Protein AF-A0A9W9NAR0-F1 (afdb_monomer_lite)

InterPro domains:
  IPR010699 Protein of unknown function DUF1275 [PF06912] (35-185)

pLDDT: mean 75.2, std 18.38, range [30.28, 96.56]

Radius of gyration: 21.38 Å; chains: 1; bounding box: 76×40×53 Å

Sequence (227 aa):
MLTRGGFLNSTTVKRILVRLNCEVADDLVLELELMGLAVATGIMDATTFPDYHVFVSNQTGNTALLAVGALHIDGSIVKLQNVCISLGLFIAGGLILGQLGNAFGPRRRLWLLVTNMLQTTLVVVATSLRWKYTTGEGTSGSFAVLALLAFASGGQIAVARTINVPEITTGMVTSAYIDLIVDPQVRKINAKYYPVRHQMIPSDRLLPGTLLVRFDLRDGKNVRGTV

Organism: NCBI:txid70096

Foldseek 3Di:
DDDPPDDDDPVNVVVVVVLQQDFDDPDPVVVVVLVVVLVVLVVQQVVCCVQAVDRLQQLVVLVVLCVCCVVVVDVPNRPNVLSCLSVVLLLVLLLVLLLVCVVSPLRRNNSVVVLVVQLVVLQVVLVVLVVVDVDHYPDPSSSSSSNSSSSSNSNVVSSVVSSVDPDPDPRPPNSVVSCCSSPPCVVPPPPDDDDDDDDDDDPPPDDPPKDWDWDQDPVRDIDIDID

Secondary structure (DSSP, 8-state):
------PPPHHHHHHHHHHHHSBPP--HHHHHHHHHHHHHHHHHHHHHHHHHSS-SS-HHHHHHHHHHHHTTS-TTT--HHHHHHHHHHHHHHHHHHHHHHHHH-TTBHHHHHHHHHHHHHHHHHHHHHHHHS---TTSHHHHHHHHHHHHHHHHHHHHHHHH--------HHHHHHHHHHH-TTTT-TT---------PPPGGGS-TT--EEEEE-TTS-EEEEE-

Structure (mmCIF, N/CA/C/O backbone):
data_AF-A0A9W9NAR0-F1
#
_entry.id   AF-A0A9W9NAR0-F1
#
loop_
_atom_site.group_PDB
_atom_site.id
_atom_site.type_symbol
_atom_site.label_atom_id
_atom_site.label_alt_id
_atom_site.label_comp_id
_atom_site.label_asym_id
_atom_site.label_entity_id
_atom_site.label_seq_id
_atom_site.pdbx_PDB_ins_code
_atom_site.Cartn_x
_atom_site.Cartn_y
_atom_site.Cartn_z
_atom_site.occupancy
_atom_site.B_iso_or_equiv
_atom_site.auth_seq_id
_atom_site.auth_comp_id
_atom_site.auth_asym_id
_atom_site.auth_atom_id
_atom_site.pdbx_PDB_model_num
ATOM 1 N N . MET A 1 1 ? -51.907 -0.351 -1.641 1.00 40.41 1 MET A N 1
ATOM 2 C CA . MET A 1 1 ? -50.722 -1.221 -1.478 1.00 40.41 1 MET A CA 1
ATOM 3 C C . MET A 1 1 ? -49.529 -0.298 -1.229 1.00 40.41 1 MET A C 1
ATOM 5 O O . MET A 1 1 ? -49.002 0.268 -2.171 1.00 40.41 1 MET A O 1
ATOM 9 N N . LEU A 1 2 ? -49.249 0.027 0.041 1.00 42.47 2 LEU A N 1
ATOM 10 C CA . LEU A 1 2 ? -48.327 1.105 0.436 1.00 42.47 2 LEU A CA 1
ATOM 11 C C . LEU A 1 2 ? -46.893 0.578 0.587 1.00 42.47 2 LEU A C 1
ATOM 13 O O . LEU A 1 2 ? -46.618 -0.275 1.428 1.00 42.47 2 LEU A O 1
ATOM 17 N N . THR A 1 3 ? -45.983 1.130 -0.209 1.00 48.94 3 THR A N 1
ATOM 18 C CA . THR A 1 3 ? -44.527 0.989 -0.116 1.00 48.94 3 THR A CA 1
ATOM 19 C C . THR A 1 3 ? -44.008 1.624 1.177 1.00 48.94 3 THR A C 1
ATOM 21 O O . THR A 1 3 ? -43.885 2.845 1.279 1.00 48.94 3 THR A O 1
ATOM 24 N N . ARG A 1 4 ? -43.682 0.805 2.185 1.00 47.88 4 ARG A N 1
ATOM 25 C CA . ARG A 1 4 ? -42.911 1.241 3.359 1.00 47.88 4 ARG A CA 1
ATOM 26 C C . ARG A 1 4 ? -41.441 1.408 2.965 1.00 47.88 4 ARG A C 1
ATOM 28 O O . ARG A 1 4 ? -40.674 0.452 3.004 1.00 47.88 4 ARG A O 1
ATOM 35 N N . GLY A 1 5 ? -41.053 2.631 2.608 1.00 48.19 5 GLY A N 1
ATOM 36 C CA . GLY A 1 5 ? -39.653 3.051 2.602 1.00 48.19 5 GLY A CA 1
ATOM 37 C C . GLY A 1 5 ? -39.104 2.991 4.029 1.00 48.19 5 GLY A C 1
ATOM 38 O O . GLY A 1 5 ? -39.520 3.760 4.894 1.00 48.19 5 GLY A O 1
ATOM 39 N N . GLY A 1 6 ? -38.230 2.022 4.296 1.00 53.53 6 GLY A N 1
ATOM 40 C CA . GLY A 1 6 ? -37.631 1.794 5.608 1.00 53.53 6 GLY A CA 1
ATOM 41 C C . GLY A 1 6 ? -36.606 2.869 5.956 1.00 53.53 6 GLY A C 1
ATOM 42 O O . GLY A 1 6 ? -35.420 2.701 5.695 1.00 53.53 6 GLY A O 1
ATOM 43 N N . PHE A 1 7 ? -37.051 3.960 6.579 1.00 61.03 7 PHE A N 1
ATOM 44 C CA . PHE A 1 7 ? -36.156 4.859 7.305 1.00 61.03 7 PHE A CA 1
ATOM 45 C C . PHE A 1 7 ? -35.539 4.079 8.478 1.00 61.03 7 PHE A C 1
ATOM 47 O O . PHE A 1 7 ? -36.251 3.606 9.368 1.00 61.03 7 PHE A O 1
ATOM 54 N N . LEU A 1 8 ? -34.216 3.899 8.467 1.00 64.44 8 LEU A N 1
ATOM 55 C CA . LEU A 1 8 ? -33.471 3.262 9.555 1.00 64.44 8 LEU A CA 1
ATOM 56 C C . LEU A 1 8 ? -33.772 3.975 10.887 1.00 64.44 8 LEU A C 1
ATOM 58 O O . LEU A 1 8 ? -33.614 5.188 11.006 1.00 64.44 8 LEU A O 1
ATOM 62 N N . ASN A 1 9 ? -34.202 3.220 11.901 1.00 76.50 9 ASN A N 1
ATOM 63 C CA . ASN A 1 9 ? -34.522 3.753 13.227 1.00 76.50 9 ASN A CA 1
ATOM 64 C C . ASN A 1 9 ? -33.261 4.357 13.891 1.00 76.50 9 ASN A C 1
ATOM 66 O O . ASN A 1 9 ? -32.194 3.738 13.877 1.00 76.50 9 ASN A O 1
ATOM 70 N N . SER A 1 10 ? -33.377 5.542 14.507 1.00 76.44 10 SER A N 1
ATOM 71 C CA . SER A 1 10 ? -32.265 6.289 15.137 1.00 76.44 10 SER A CA 1
ATOM 72 C C . SER A 1 10 ? -31.486 5.460 16.172 1.00 76.44 10 SER A C 1
ATOM 74 O O . SER A 1 10 ? -30.267 5.578 16.306 1.00 76.44 10 SER A O 1
ATOM 76 N N . THR A 1 11 ? -32.165 4.541 16.862 1.00 80.06 11 THR A N 1
ATOM 77 C CA . THR A 1 11 ? -31.546 3.602 17.812 1.00 80.06 11 THR A CA 1
ATOM 78 C C . THR A 1 11 ? -30.655 2.559 17.133 1.00 80.06 11 THR A C 1
ATOM 80 O O . THR A 1 11 ? -29.579 2.251 17.648 1.00 80.06 11 THR A O 1
ATOM 83 N N . THR A 1 12 ? -31.049 2.048 15.963 1.00 82.62 12 THR A N 1
ATOM 84 C CA . THR A 1 12 ? -30.245 1.111 15.162 1.00 82.62 12 THR A CA 1
ATOM 85 C C . THR A 1 12 ? -28.995 1.796 14.620 1.00 82.62 12 THR A C 1
ATOM 87 O O . THR A 1 12 ? -27.899 1.251 14.746 1.00 82.62 12 THR A O 1
ATOM 90 N N . VAL A 1 13 ? -29.134 3.020 14.099 1.00 81.06 13 VAL A N 1
ATOM 91 C CA . VAL A 1 13 ? -28.002 3.816 13.594 1.00 81.06 13 VAL A CA 1
ATOM 92 C C . VAL A 1 13 ? -26.984 4.081 14.704 1.00 81.06 13 VAL A C 1
ATOM 94 O O . VAL A 1 13 ? -25.796 3.833 14.517 1.00 81.06 13 VAL A O 1
ATOM 97 N N . LYS A 1 14 ? -27.437 4.484 15.900 1.00 83.44 14 LYS A N 1
ATOM 98 C CA . LYS A 1 14 ? -26.548 4.682 17.057 1.00 83.44 14 LYS A CA 1
ATOM 99 C C . LYS A 1 14 ? -25.791 3.408 17.441 1.00 83.44 14 LYS A C 1
ATOM 101 O O . LYS A 1 14 ? -24.591 3.476 17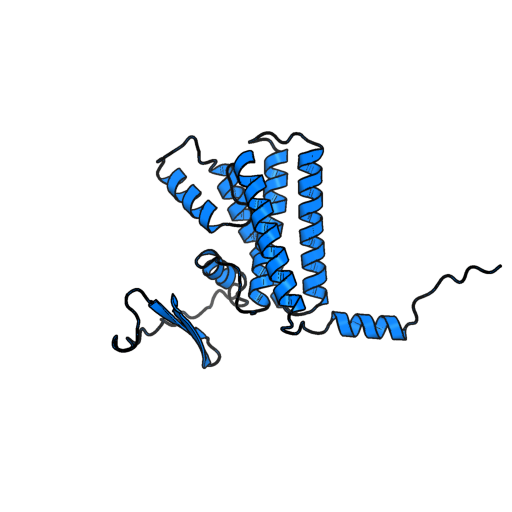.681 1.00 83.44 14 LYS A O 1
ATOM 106 N N . ARG A 1 15 ? -26.447 2.241 17.458 1.00 83.94 15 ARG A N 1
ATOM 107 C CA . ARG A 1 15 ? -25.773 0.960 17.755 1.00 83.94 15 ARG A CA 1
ATOM 108 C C . ARG A 1 15 ? -24.710 0.604 16.716 1.00 83.94 15 ARG A C 1
ATOM 110 O O . ARG A 1 15 ? -23.654 0.103 17.089 1.00 83.94 15 ARG A O 1
ATOM 117 N N . ILE A 1 16 ? -24.980 0.854 15.434 1.00 85.50 16 ILE A N 1
ATOM 118 C CA . ILE A 1 16 ? -24.017 0.611 14.351 1.00 85.50 16 ILE A CA 1
ATOM 119 C C . ILE A 1 16 ? -22.812 1.541 14.496 1.00 85.50 16 ILE A C 1
ATOM 121 O O . ILE A 1 16 ? -21.684 1.065 14.472 1.00 85.50 16 ILE A O 1
ATOM 125 N N . LEU A 1 17 ? -23.036 2.838 14.719 1.00 83.50 17 LEU A N 1
ATOM 126 C CA . LEU A 1 17 ? -21.953 3.810 14.903 1.00 83.50 17 LEU A CA 1
ATOM 127 C C . LEU A 1 17 ? -21.070 3.473 16.108 1.00 83.50 17 LEU A C 1
ATOM 129 O O . LEU A 1 17 ? -19.849 3.544 16.006 1.00 83.50 17 LEU A O 1
ATOM 133 N N . VAL A 1 18 ? -21.670 3.040 17.222 1.00 87.44 18 VAL A N 1
ATOM 134 C CA . VAL A 1 18 ? -20.915 2.569 18.393 1.00 87.44 18 VAL A CA 1
ATOM 135 C C . VAL A 1 18 ? -20.055 1.363 18.023 1.00 87.44 18 VAL A C 1
ATOM 137 O O . VAL A 1 18 ? -18.858 1.381 18.286 1.00 87.44 18 VAL A O 1
ATOM 140 N N . ARG A 1 19 ? -20.626 0.356 17.347 1.00 85.56 19 ARG A N 1
ATOM 141 C CA . ARG A 1 19 ? -19.873 -0.828 16.897 1.00 85.56 19 ARG A CA 1
ATOM 142 C C . ARG A 1 19 ? -18.741 -0.477 15.940 1.00 85.56 19 ARG A C 1
ATOM 144 O O . ARG A 1 19 ? -17.673 -1.053 16.062 1.00 85.56 19 ARG A O 1
ATOM 151 N N . LEU A 1 20 ? -18.952 0.448 15.008 1.00 86.31 20 LEU A N 1
ATOM 152 C CA . LEU A 1 20 ? -17.925 0.891 14.062 1.00 86.31 20 LEU A CA 1
ATOM 153 C C . LEU A 1 20 ? -16.786 1.650 14.756 1.00 86.31 20 LEU A C 1
ATOM 155 O O . LEU A 1 20 ? -15.649 1.600 14.298 1.00 86.31 20 LEU A O 1
ATOM 159 N N . ASN A 1 21 ? -17.066 2.329 15.866 1.00 88.62 21 ASN A N 1
ATOM 160 C CA . ASN A 1 21 ? -16.047 3.064 16.609 1.00 88.62 21 ASN A CA 1
ATOM 161 C C . ASN A 1 21 ? -15.275 2.195 17.621 1.00 88.62 21 ASN A C 1
ATOM 163 O O . ASN A 1 21 ? -14.267 2.647 18.161 1.00 88.62 21 ASN A O 1
ATOM 167 N N . CYS A 1 22 ? -15.726 0.965 17.883 1.00 87.12 22 CYS A N 1
ATOM 168 C CA . CYS A 1 22 ? -15.008 0.011 18.723 1.00 87.12 22 CYS A CA 1
ATOM 169 C C . CYS A 1 22 ? -13.733 -0.502 18.041 1.00 87.12 22 CYS A C 1
ATOM 171 O O . CYS A 1 22 ? -13.633 -0.552 16.811 1.00 87.12 22 CYS A O 1
ATOM 173 N N . GLU A 1 23 ? -12.777 -0.937 18.858 1.00 86.81 23 GLU A N 1
ATOM 174 C CA . GLU A 1 23 ? -11.587 -1.634 18.378 1.00 86.81 23 GLU A CA 1
ATOM 175 C C . GLU A 1 23 ? -11.928 -3.060 17.912 1.00 86.81 23 GLU A C 1
ATOM 177 O O . GLU A 1 23 ? -12.949 -3.653 18.297 1.00 86.81 23 GLU A O 1
ATOM 182 N N . VAL A 1 24 ? -11.115 -3.587 17.001 1.00 84.44 24 VAL A N 1
ATOM 183 C CA . VAL A 1 24 ? -11.205 -4.981 16.551 1.00 84.44 24 VAL A CA 1
ATOM 184 C C . VAL A 1 24 ? -10.587 -5.880 17.617 1.00 84.44 24 VAL A C 1
ATOM 186 O O . VAL A 1 24 ? -9.575 -5.521 18.215 1.00 84.44 24 VAL A O 1
ATOM 189 N N . ALA A 1 25 ? -11.229 -7.017 17.877 1.00 81.81 25 ALA A N 1
ATOM 190 C CA . ALA A 1 25 ? -10.679 -8.048 18.743 1.00 81.81 25 ALA A CA 1
ATOM 191 C C . ALA A 1 25 ? -9.794 -8.992 17.921 1.00 81.81 25 ALA A C 1
ATOM 193 O O . ALA A 1 25 ? -10.017 -9.171 16.722 1.00 81.81 25 ALA A O 1
ATOM 194 N N . ASP A 1 26 ? -8.806 -9.591 18.577 1.00 81.00 26 ASP A N 1
ATOM 195 C CA . ASP A 1 26 ? -7.929 -10.592 17.974 1.00 81.00 26 ASP A CA 1
ATOM 196 C C . ASP A 1 26 ? -8.688 -11.924 17.874 1.00 81.00 26 ASP A C 1
ATOM 198 O O . ASP A 1 26 ? -8.560 -12.806 18.720 1.00 81.00 26 ASP A O 1
ATOM 202 N N . ASP A 1 27 ? -9.554 -12.012 16.863 1.00 84.31 27 ASP A N 1
ATOM 203 C CA . ASP A 1 27 ? -10.416 -13.159 16.585 1.00 84.31 27 ASP A CA 1
ATOM 204 C C . ASP A 1 27 ? -9.946 -13.895 15.317 1.00 84.31 27 ASP A C 1
ATOM 206 O O . ASP A 1 27 ? -9.380 -13.292 14.405 1.00 84.31 27 ASP A O 1
ATOM 210 N N . LEU A 1 28 ? -10.305 -15.177 15.182 1.00 83.38 28 LEU A N 1
ATOM 211 C CA . LEU A 1 28 ? -10.017 -15.995 13.989 1.00 83.38 28 LEU A CA 1
ATOM 212 C C . LEU A 1 28 ? -10.445 -15.323 12.669 1.00 83.38 28 LEU A C 1
ATOM 214 O O . LEU A 1 28 ? -9.820 -15.515 11.634 1.00 83.38 28 LEU A O 1
ATOM 218 N N . VAL A 1 29 ? -11.516 -14.523 12.689 1.00 84.94 29 VAL A N 1
ATOM 219 C CA . VAL A 1 29 ? -11.998 -13.797 11.502 1.00 84.94 29 VAL A CA 1
ATOM 220 C C . VAL A 1 29 ? -10.962 -12.788 11.005 1.00 84.94 29 VAL A C 1
ATOM 222 O O . VAL A 1 29 ? -10.763 -12.677 9.799 1.00 84.94 29 VAL A O 1
ATOM 225 N N . LEU A 1 30 ? -10.293 -12.087 11.922 1.00 82.75 30 LEU A N 1
ATOM 226 C CA . LEU A 1 30 ? -9.244 -11.126 11.595 1.00 82.75 30 LEU A CA 1
ATOM 227 C C . LEU A 1 30 ? -8.006 -11.841 11.042 1.00 82.75 30 LEU A C 1
ATOM 229 O O . LEU A 1 30 ? -7.442 -11.403 10.045 1.00 82.75 30 LEU A O 1
ATOM 233 N N . GLU A 1 31 ? -7.616 -12.969 11.638 1.00 83.56 31 GLU A N 1
ATOM 234 C CA . GLU A 1 31 ? -6.511 -13.789 11.125 1.00 83.56 31 GLU A CA 1
ATOM 235 C C . GLU A 1 31 ? -6.796 -14.305 9.707 1.00 83.56 31 GLU A C 1
ATOM 237 O O . GLU A 1 31 ? -5.954 -14.173 8.819 1.00 83.56 31 GLU A O 1
ATOM 242 N N . LEU A 1 32 ? -8.002 -14.828 9.462 1.00 85.88 32 LEU A N 1
ATOM 243 C CA . LEU A 1 32 ? -8.425 -15.286 8.136 1.00 85.88 32 LEU A CA 1
ATOM 244 C C . LEU A 1 32 ? -8.480 -14.144 7.115 1.00 85.88 32 LEU A C 1
ATOM 246 O O . LEU A 1 32 ? -8.115 -14.343 5.956 1.00 85.88 32 LEU A O 1
ATOM 250 N N . GLU A 1 33 ? -8.910 -12.951 7.529 1.00 85.69 33 GLU A N 1
ATOM 251 C CA . GLU A 1 33 ? -8.881 -11.757 6.683 1.00 85.69 33 GLU A CA 1
ATOM 252 C C . GLU A 1 33 ? -7.442 -11.405 6.285 1.00 85.69 33 GLU A C 1
ATOM 254 O O . GLU A 1 33 ? -7.158 -11.236 5.099 1.00 85.69 33 GLU A O 1
ATOM 259 N N . LEU A 1 34 ? -6.515 -11.369 7.247 1.00 83.62 34 LEU A N 1
ATOM 260 C CA . LEU A 1 34 ? -5.100 -11.093 6.987 1.00 83.62 34 LEU A CA 1
ATOM 261 C C . LEU A 1 34 ? -4.461 -12.162 6.084 1.00 83.62 34 LEU A C 1
ATOM 263 O O . LEU A 1 34 ? -3.702 -11.814 5.178 1.00 83.62 34 LEU A O 1
ATOM 267 N N . MET A 1 35 ? -4.807 -13.443 6.259 1.00 84.81 35 MET A N 1
ATOM 268 C CA . MET A 1 35 ? -4.391 -14.515 5.342 1.00 84.81 35 MET A CA 1
ATOM 269 C C . MET A 1 35 ? -4.934 -14.300 3.928 1.00 84.81 35 MET A C 1
ATOM 271 O O . MET A 1 35 ? -4.193 -14.435 2.955 1.00 84.81 35 MET A O 1
ATOM 275 N N . GLY A 1 36 ? -6.215 -13.945 3.802 1.00 86.56 36 GLY A N 1
ATOM 276 C CA . GLY A 1 36 ? -6.836 -13.644 2.514 1.00 86.56 36 GLY A CA 1
ATOM 277 C C . GLY A 1 36 ? -6.154 -12.473 1.807 1.00 86.56 36 GLY A C 1
ATOM 278 O O . GLY A 1 36 ? -5.868 -12.555 0.612 1.00 86.56 36 GLY A O 1
ATOM 279 N N . LEU A 1 37 ? -5.819 -11.416 2.552 1.00 86.31 37 LEU A N 1
ATOM 280 C CA . LEU A 1 37 ? -5.070 -10.272 2.034 1.00 86.31 37 LEU A CA 1
ATOM 281 C C . LEU A 1 37 ? -3.657 -10.670 1.588 1.00 86.31 37 LEU A C 1
ATOM 283 O O . LEU A 1 37 ? -3.238 -10.250 0.515 1.00 86.31 37 LEU A O 1
ATOM 287 N N . ALA A 1 38 ? -2.955 -11.521 2.342 1.00 85.25 38 ALA A N 1
ATOM 288 C CA . ALA A 1 38 ? -1.628 -12.014 1.966 1.00 85.25 38 ALA A CA 1
ATOM 289 C C . ALA A 1 38 ? -1.647 -12.860 0.678 1.00 85.25 38 ALA A C 1
ATOM 291 O O . ALA A 1 38 ? -0.757 -12.752 -0.166 1.00 85.25 38 ALA A O 1
ATOM 292 N N . VAL A 1 39 ? -2.680 -13.684 0.484 1.00 87.56 39 VAL A N 1
ATOM 293 C CA . VAL A 1 39 ? -2.873 -14.415 -0.779 1.00 87.56 39 VAL A CA 1
ATOM 294 C C . VAL A 1 39 ? -3.159 -13.441 -1.924 1.00 87.56 39 VAL A C 1
ATOM 296 O O . VAL A 1 39 ? -2.582 -13.570 -3.004 1.00 87.56 39 VAL A O 1
ATOM 299 N N . ALA A 1 40 ? -4.015 -12.442 -1.696 1.00 88.62 40 ALA A N 1
ATOM 300 C CA . ALA A 1 40 ? -4.361 -11.447 -2.706 1.00 88.62 40 ALA A CA 1
ATOM 301 C C . ALA A 1 40 ? -3.151 -10.602 -3.143 1.00 88.62 40 ALA A C 1
ATOM 303 O O . ALA A 1 40 ? -2.988 -10.352 -4.338 1.00 88.62 40 ALA A O 1
ATOM 304 N N . THR A 1 41 ? -2.278 -10.198 -2.215 1.00 88.50 41 THR A N 1
ATOM 305 C CA . THR A 1 41 ? -1.036 -9.480 -2.544 1.00 88.50 41 THR A CA 1
ATOM 306 C C . THR A 1 41 ? -0.053 -10.367 -3.307 1.00 88.50 41 THR A C 1
ATOM 308 O O . THR A 1 41 ? 0.541 -9.908 -4.280 1.00 88.50 41 THR A O 1
ATOM 311 N N . GLY A 1 42 ? 0.042 -11.656 -2.965 1.00 88.69 42 GLY A N 1
ATOM 312 C CA . GLY A 1 42 ? 0.821 -12.629 -3.736 1.00 88.69 42 GLY A CA 1
ATOM 313 C C . GLY A 1 42 ? 0.333 -12.781 -5.183 1.00 88.69 42 GLY A C 1
ATOM 314 O O . GLY A 1 42 ? 1.139 -12.767 -6.112 1.00 88.69 42 GLY A O 1
ATOM 315 N N . ILE A 1 43 ? -0.986 -12.862 -5.396 1.00 90.00 43 ILE A N 1
ATOM 316 C CA . ILE A 1 43 ? -1.582 -12.887 -6.745 1.00 90.00 43 ILE A CA 1
ATOM 317 C C . ILE A 1 43 ? -1.285 -11.582 -7.487 1.00 90.00 43 ILE A C 1
ATOM 319 O O . ILE A 1 43 ? -0.913 -11.612 -8.659 1.00 90.00 43 ILE A O 1
ATOM 323 N N . MET A 1 44 ? -1.425 -10.441 -6.811 1.00 91.00 44 MET A N 1
ATOM 324 C CA . MET A 1 44 ? -1.127 -9.132 -7.387 1.00 91.00 44 MET A CA 1
ATOM 325 C C . MET A 1 44 ? 0.311 -9.090 -7.918 1.00 91.00 44 MET A C 1
ATOM 327 O O . MET A 1 44 ? 0.511 -8.807 -9.097 1.00 91.00 44 MET A O 1
ATOM 331 N N . ASP A 1 45 ? 1.287 -9.487 -7.105 1.00 91.88 45 ASP A N 1
ATOM 332 C CA . ASP A 1 45 ? 2.697 -9.533 -7.498 1.00 91.88 45 ASP A CA 1
ATOM 333 C C . ASP A 1 45 ? 2.983 -10.541 -8.622 1.00 91.88 45 ASP A C 1
ATOM 335 O O . ASP A 1 45 ? 3.769 -10.250 -9.527 1.00 91.88 45 ASP A O 1
ATOM 339 N N . ALA A 1 46 ? 2.303 -11.692 -8.625 1.00 89.88 46 ALA A N 1
ATOM 340 C CA . ALA A 1 46 ? 2.402 -12.672 -9.707 1.00 89.88 46 ALA A CA 1
ATOM 341 C C . ALA A 1 46 ? 1.889 -12.127 -11.051 1.00 89.88 46 ALA A C 1
ATOM 343 O O . ALA A 1 46 ? 2.343 -12.573 -12.103 1.00 89.88 46 ALA A O 1
ATOM 344 N N . THR A 1 47 ? 0.968 -11.158 -11.030 1.00 90.06 47 THR A N 1
ATOM 345 C CA . THR A 1 47 ? 0.482 -10.490 -12.248 1.00 90.06 47 THR A CA 1
ATOM 346 C C . THR A 1 47 ? 1.319 -9.280 -12.650 1.00 90.06 47 THR A C 1
ATOM 348 O O . THR A 1 47 ? 1.478 -9.031 -13.841 1.00 90.06 47 THR A O 1
ATOM 351 N N . THR A 1 48 ? 1.879 -8.525 -11.699 1.00 90.31 48 THR A N 1
ATOM 352 C CA . THR A 1 48 ? 2.642 -7.310 -12.024 1.00 90.31 48 THR A CA 1
ATOM 353 C C . THR A 1 48 ? 4.074 -7.600 -12.441 1.00 90.31 48 THR A C 1
ATOM 355 O O . THR A 1 48 ? 4.626 -6.848 -13.242 1.00 90.31 48 THR A O 1
ATOM 358 N N . PHE A 1 49 ? 4.689 -8.670 -11.933 1.00 89.94 49 PHE A N 1
ATOM 359 C CA . PHE A 1 49 ? 6.082 -8.970 -12.255 1.00 89.94 49 PHE A CA 1
ATOM 360 C C . PHE A 1 49 ? 6.299 -9.337 -13.736 1.00 89.94 49 PHE A C 1
ATOM 362 O O . PHE A 1 49 ? 7.207 -8.764 -14.333 1.00 89.94 49 PHE A O 1
ATOM 369 N N . PRO A 1 50 ? 5.482 -10.197 -14.379 1.00 88.31 50 PRO A N 1
ATOM 370 C CA . PRO A 1 50 ? 5.649 -10.501 -15.803 1.00 88.31 50 PRO A CA 1
ATOM 371 C C . PRO A 1 50 ? 5.389 -9.302 -16.723 1.00 88.31 50 PRO A C 1
ATOM 373 O O . PRO A 1 50 ? 6.043 -9.173 -17.750 1.00 88.31 50 PRO A O 1
ATOM 376 N N . ASP A 1 51 ? 4.445 -8.431 -16.355 1.00 86.88 51 ASP A N 1
ATOM 377 C CA . ASP A 1 51 ? 4.033 -7.297 -17.190 1.00 86.88 51 ASP A CA 1
ATOM 378 C C . ASP A 1 51 ? 4.948 -6.072 -17.036 1.00 86.88 51 ASP A C 1
ATOM 380 O O . ASP A 1 51 ? 5.127 -5.295 -17.974 1.00 86.88 51 ASP A O 1
ATOM 384 N N . TYR A 1 52 ? 5.473 -5.852 -15.827 1.00 87.94 52 TYR A N 1
ATOM 385 C CA . TYR A 1 52 ? 6.137 -4.601 -15.451 1.00 87.94 52 TYR A CA 1
ATOM 386 C C . TYR A 1 52 ? 7.519 -4.796 -14.816 1.00 87.94 52 TYR A C 1
ATOM 388 O O . TYR A 1 52 ? 8.145 -3.804 -14.428 1.00 87.94 52 TYR A O 1
ATOM 396 N N . HIS A 1 53 ? 7.986 -6.042 -14.676 1.00 88.62 53 HIS A N 1
ATOM 397 C CA . HIS A 1 53 ? 9.264 -6.409 -14.053 1.00 88.62 53 HIS A CA 1
ATOM 398 C C . HIS A 1 53 ? 9.453 -5.839 -12.638 1.00 88.62 53 HIS A C 1
ATOM 400 O O . HIS A 1 53 ? 10.564 -5.511 -12.218 1.00 88.62 53 HIS A O 1
ATOM 406 N N . VAL A 1 54 ? 8.353 -5.694 -11.893 1.00 90.81 54 VAL A N 1
ATOM 407 C CA . VAL A 1 54 ? 8.352 -5.116 -10.548 1.00 90.81 54 VAL A CA 1
ATOM 408 C C . VAL A 1 54 ? 7.293 -5.779 -9.671 1.00 90.81 54 VAL A C 1
ATOM 410 O O . VAL A 1 54 ? 6.214 -6.160 -10.133 1.00 90.81 54 VAL A O 1
ATOM 413 N N . PHE A 1 55 ? 7.598 -5.889 -8.384 1.00 91.19 55 PHE A N 1
ATOM 414 C CA . PHE A 1 55 ? 6.633 -6.274 -7.363 1.00 91.19 55 PHE A CA 1
ATOM 415 C C . PHE A 1 55 ? 5.924 -5.008 -6.870 1.00 91.19 55 PHE A C 1
ATOM 417 O O . PHE A 1 55 ? 6.557 -3.980 -6.655 1.00 91.19 55 PHE A O 1
ATOM 424 N N . VAL A 1 56 ? 4.611 -5.002 -6.710 1.00 91.19 56 VAL A N 1
ATOM 425 C CA . VAL A 1 56 ? 3.902 -3.841 -6.136 1.00 91.19 56 VAL A CA 1
ATOM 426 C C . VAL A 1 56 ? 3.753 -3.972 -4.624 1.00 91.19 56 VAL A C 1
ATOM 428 O O . VAL A 1 56 ? 3.697 -2.953 -3.934 1.00 91.19 56 VAL A O 1
ATOM 431 N N . SER A 1 57 ? 3.771 -5.204 -4.102 1.00 88.44 57 SER A N 1
ATOM 432 C CA . SER A 1 57 ? 3.662 -5.489 -2.669 1.00 88.44 57 SER A CA 1
ATOM 433 C C . SER A 1 57 ? 4.977 -5.931 -2.027 1.00 88.44 57 SER A C 1
ATOM 435 O O . SER A 1 57 ? 5.340 -5.442 -0.954 1.00 88.44 57 SER A O 1
ATOM 437 N N . ASN A 1 58 ? 5.751 -6.788 -2.696 1.00 88.50 58 ASN A N 1
ATOM 438 C CA . ASN A 1 58 ? 6.995 -7.328 -2.157 1.00 88.50 58 ASN A CA 1
ATOM 439 C C . ASN A 1 58 ? 8.189 -6.383 -2.377 1.00 88.50 58 ASN A C 1
ATOM 441 O O . ASN A 1 58 ? 9.029 -6.569 -3.264 1.00 88.50 58 ASN A O 1
ATOM 445 N N . GLN A 1 59 ? 8.295 -5.363 -1.526 1.00 87.50 59 GLN A N 1
ATOM 446 C CA . GLN A 1 59 ? 9.350 -4.352 -1.643 1.00 87.50 59 GLN A CA 1
ATOM 447 C C . GLN A 1 59 ? 10.766 -4.881 -1.358 1.00 87.50 59 GLN A C 1
ATOM 449 O O . GLN A 1 59 ? 11.742 -4.279 -1.810 1.00 87.50 59 GLN A O 1
ATOM 454 N N . THR A 1 60 ? 10.916 -6.023 -0.675 1.00 83.62 60 THR A N 1
ATOM 455 C CA . THR A 1 60 ? 12.223 -6.694 -0.547 1.00 83.62 60 THR A CA 1
ATOM 456 C C . THR A 1 60 ? 12.749 -7.130 -1.914 1.00 83.62 60 THR A C 1
ATOM 458 O O . THR A 1 60 ? 13.917 -6.885 -2.221 1.00 83.62 60 THR A O 1
ATOM 461 N N . GLY A 1 61 ? 11.880 -7.680 -2.769 1.00 83.88 61 GLY A N 1
ATOM 462 C CA . GLY A 1 61 ? 12.216 -8.005 -4.156 1.00 83.88 61 GLY A CA 1
ATOM 463 C C . GLY A 1 61 ? 12.642 -6.767 -4.947 1.00 83.88 61 GLY A C 1
ATOM 464 O O . GLY A 1 61 ? 13.695 -6.768 -5.578 1.00 83.88 61 GLY A O 1
ATOM 465 N N . ASN A 1 62 ? 11.897 -5.665 -4.834 1.00 89.06 62 ASN A N 1
ATOM 466 C CA . ASN A 1 62 ? 12.243 -4.408 -5.510 1.00 89.06 62 ASN A CA 1
ATOM 467 C C . ASN A 1 62 ? 13.560 -3.798 -5.039 1.00 89.06 62 ASN A C 1
ATOM 469 O O . ASN A 1 62 ? 14.283 -3.218 -5.841 1.00 89.06 62 ASN A O 1
ATOM 473 N N . THR A 1 63 ? 13.889 -3.934 -3.756 1.00 86.00 63 THR A N 1
ATOM 474 C CA . THR A 1 63 ? 15.159 -3.443 -3.206 1.00 86.00 63 THR A CA 1
ATOM 475 C C . THR A 1 63 ? 16.333 -4.249 -3.765 1.00 86.00 63 THR A C 1
ATOM 477 O O . THR A 1 63 ? 17.357 -3.674 -4.130 1.00 86.00 63 THR A O 1
ATOM 480 N N . ALA A 1 64 ? 16.169 -5.569 -3.912 1.00 86.50 64 ALA A N 1
ATOM 481 C CA . ALA A 1 64 ? 17.149 -6.415 -4.589 1.00 86.50 64 ALA A CA 1
ATOM 482 C C . ALA A 1 64 ? 17.294 -6.034 -6.075 1.00 86.50 64 ALA A C 1
ATOM 484 O O . ALA A 1 64 ? 18.415 -5.870 -6.552 1.00 86.50 64 ALA A O 1
ATOM 485 N N . LEU A 1 65 ? 16.181 -5.804 -6.785 1.00 86.88 65 LEU A N 1
ATOM 486 C CA . LEU A 1 65 ? 16.200 -5.323 -8.174 1.00 86.88 65 LEU A CA 1
ATOM 487 C C . LEU A 1 65 ? 16.899 -3.962 -8.295 1.00 86.88 65 LEU A C 1
ATOM 489 O O . LEU A 1 65 ? 17.709 -3.771 -9.197 1.00 86.88 65 LEU A O 1
ATOM 493 N N . LEU A 1 66 ? 16.649 -3.036 -7.364 1.00 86.88 66 LEU A N 1
ATOM 494 C CA . LEU A 1 66 ? 17.316 -1.734 -7.308 1.00 86.88 66 LEU A CA 1
ATOM 495 C C . LEU A 1 66 ? 18.837 -1.893 -7.161 1.00 86.88 66 LEU A C 1
ATOM 497 O O . LEU A 1 66 ? 19.588 -1.223 -7.866 1.00 86.88 66 LEU A O 1
ATOM 501 N N . ALA A 1 67 ? 19.294 -2.794 -6.287 1.00 85.88 67 ALA A N 1
ATOM 502 C CA . ALA A 1 67 ? 20.716 -3.067 -6.082 1.00 85.88 67 ALA A CA 1
ATOM 503 C C . ALA A 1 67 ? 21.375 -3.693 -7.324 1.00 85.88 67 ALA A C 1
ATOM 505 O O . ALA A 1 67 ? 22.440 -3.243 -7.745 1.00 85.88 67 ALA A O 1
ATOM 506 N N . VAL A 1 68 ? 20.723 -4.679 -7.950 1.00 85.19 68 VAL A N 1
ATOM 507 C CA . VAL A 1 68 ? 21.188 -5.300 -9.205 1.00 85.19 68 VAL A CA 1
ATOM 508 C C . VAL A 1 68 ? 21.280 -4.262 -10.328 1.00 85.19 68 VAL A C 1
ATOM 510 O O . VAL A 1 68 ? 22.284 -4.217 -11.042 1.00 85.19 68 VAL A O 1
ATOM 513 N N . GLY A 1 69 ? 20.272 -3.392 -10.447 1.00 83.75 69 GLY A N 1
ATOM 514 C CA . GLY A 1 69 ? 20.254 -2.297 -11.416 1.00 83.75 69 GLY A CA 1
ATOM 515 C C . GLY A 1 69 ? 21.346 -1.256 -11.161 1.00 83.75 69 GLY A C 1
ATOM 516 O O . GLY A 1 69 ? 22.025 -0.844 -12.097 1.00 83.75 69 GLY A O 1
ATOM 517 N N . ALA A 1 70 ? 21.576 -0.875 -9.902 1.00 84.19 70 ALA A N 1
ATOM 518 C CA . ALA A 1 70 ? 22.623 0.077 -9.524 1.00 84.19 70 ALA A CA 1
ATOM 519 C C . ALA A 1 70 ? 24.039 -0.458 -9.801 1.00 84.19 70 ALA A C 1
ATOM 521 O O . ALA A 1 70 ? 24.927 0.297 -10.199 1.00 84.19 70 ALA A O 1
ATOM 522 N N . LEU A 1 71 ? 24.245 -1.767 -9.633 1.00 86.00 71 LEU A N 1
ATOM 523 C CA . LEU A 1 71 ? 25.506 -2.443 -9.941 1.00 86.00 71 LEU A CA 1
ATOM 524 C C . LEU A 1 71 ? 25.667 -2.779 -11.433 1.00 86.00 71 LEU A C 1
ATOM 526 O O . LEU A 1 71 ? 26.704 -3.313 -11.815 1.00 86.00 71 LEU A O 1
ATOM 530 N N . HIS A 1 72 ? 24.675 -2.458 -12.274 1.00 77.94 72 HIS A N 1
ATOM 531 C CA . HIS A 1 72 ? 24.664 -2.740 -13.715 1.00 77.94 72 HIS A CA 1
ATOM 532 C C . HIS A 1 72 ? 24.907 -4.223 -14.054 1.00 77.94 72 HIS A C 1
ATOM 534 O O . HIS A 1 72 ? 25.393 -4.540 -15.137 1.00 77.94 72 HIS A O 1
ATOM 540 N N . ILE A 1 73 ? 24.565 -5.133 -13.131 1.00 75.62 73 ILE A N 1
ATOM 541 C CA . ILE A 1 73 ? 24.821 -6.575 -13.274 1.00 75.62 73 ILE A CA 1
ATOM 542 C C . ILE A 1 73 ? 23.943 -7.168 -14.381 1.00 75.62 73 ILE A C 1
ATOM 544 O O . ILE A 1 73 ? 24.380 -8.082 -15.073 1.00 75.62 73 ILE A O 1
ATOM 548 N N . ASP A 1 74 ? 22.735 -6.626 -14.579 1.00 67.19 74 ASP A N 1
ATOM 549 C CA . ASP A 1 74 ? 21.850 -7.055 -15.661 1.00 67.19 74 ASP A CA 1
ATOM 550 C C . ASP A 1 74 ? 20.860 -5.948 -16.079 1.00 67.19 74 ASP A C 1
ATOM 552 O O . ASP A 1 74 ? 19.755 -5.807 -15.547 1.00 67.19 74 ASP A O 1
ATOM 556 N N . GLY A 1 75 ? 21.278 -5.098 -17.025 1.00 60.00 75 GLY A N 1
ATOM 557 C CA . GLY A 1 75 ? 20.518 -3.909 -17.443 1.00 60.00 75 GLY A CA 1
ATOM 558 C C . GLY A 1 75 ? 19.242 -4.198 -18.246 1.00 60.00 75 GLY A C 1
ATOM 559 O O . GLY A 1 75 ? 18.432 -3.295 -18.449 1.00 60.00 75 GLY A O 1
ATOM 560 N N . SER A 1 76 ? 19.050 -5.438 -18.710 1.00 63.66 76 SER A N 1
ATOM 561 C CA . SER A 1 76 ? 17.896 -5.820 -19.536 1.00 63.66 76 SER A CA 1
ATOM 562 C C . SER A 1 76 ? 16.664 -6.211 -18.708 1.00 63.66 76 SER A C 1
ATOM 564 O O . SER A 1 76 ? 15.538 -5.920 -19.114 1.00 63.66 76 SER A O 1
ATOM 566 N N . ILE A 1 77 ? 16.886 -6.806 -17.529 1.00 66.50 77 ILE A N 1
ATOM 567 C CA . ILE A 1 77 ? 15.845 -7.376 -16.660 1.00 66.50 77 ILE A CA 1
ATOM 568 C C . ILE A 1 77 ? 15.289 -6.324 -15.691 1.00 66.50 77 ILE A C 1
ATOM 570 O O . ILE A 1 77 ? 14.116 -6.364 -15.321 1.00 66.50 77 ILE A O 1
ATOM 574 N N . VAL A 1 78 ? 16.115 -5.357 -15.275 1.00 76.50 78 VAL A N 1
ATOM 575 C CA . VAL A 1 78 ? 15.738 -4.379 -14.247 1.00 76.50 78 VAL A CA 1
ATOM 576 C C . VAL A 1 78 ? 15.210 -3.090 -14.871 1.00 76.50 78 VAL A C 1
ATOM 578 O O . VAL A 1 78 ? 15.961 -2.260 -15.385 1.00 76.50 78 VAL A O 1
ATOM 581 N N . LYS A 1 79 ? 13.904 -2.850 -14.730 1.00 84.50 79 LYS A N 1
ATOM 582 C CA . LYS A 1 79 ? 13.295 -1.549 -15.038 1.00 84.50 79 LYS A CA 1
ATOM 583 C C . LYS A 1 79 ? 13.383 -0.616 -13.835 1.00 84.50 79 LYS A C 1
ATOM 585 O O . LYS A 1 79 ? 12.441 -0.487 -13.056 1.00 84.50 79 LYS A O 1
ATOM 590 N N . LEU A 1 80 ? 14.517 0.074 -13.707 1.00 85.88 80 LEU A N 1
ATOM 591 C CA . LEU A 1 80 ? 14.808 0.942 -12.558 1.00 85.88 80 LEU A CA 1
ATOM 592 C C . LEU A 1 80 ? 13.716 2.000 -12.310 1.00 85.88 80 LEU A C 1
ATOM 594 O O . LEU A 1 80 ? 13.372 2.281 -11.167 1.00 85.88 80 LEU A O 1
ATOM 598 N N . GLN A 1 81 ? 13.122 2.545 -13.375 1.00 89.12 81 GLN A N 1
ATOM 599 C CA . GLN A 1 81 ? 12.023 3.510 -13.272 1.00 89.12 81 GLN A CA 1
ATOM 600 C C . GLN A 1 81 ? 10.787 2.914 -12.580 1.00 89.12 81 GLN A C 1
ATOM 602 O O . GLN A 1 81 ? 10.260 3.521 -11.649 1.00 89.12 81 GLN A O 1
ATOM 607 N N . ASN A 1 82 ? 10.361 1.711 -12.978 1.00 90.56 82 ASN A N 1
ATOM 608 C CA . ASN A 1 82 ? 9.205 1.024 -12.390 1.00 90.56 82 ASN A CA 1
ATOM 609 C C . ASN A 1 82 ? 9.461 0.683 -10.920 1.00 90.56 82 ASN A C 1
ATOM 611 O O . ASN A 1 82 ? 8.584 0.878 -10.079 1.00 90.56 82 ASN A O 1
ATOM 615 N N . VAL A 1 83 ? 10.680 0.229 -10.610 1.00 91.00 83 VAL A N 1
ATOM 616 C CA . VAL A 1 83 ? 11.134 -0.069 -9.245 1.00 91.00 83 VAL A CA 1
ATOM 617 C C . VAL A 1 83 ? 11.053 1.176 -8.362 1.00 91.00 83 VAL A C 1
ATOM 619 O O . VAL A 1 83 ? 10.466 1.117 -7.284 1.00 91.00 83 VAL A O 1
ATOM 622 N N . CYS A 1 84 ? 11.567 2.317 -8.826 1.00 90.62 84 CYS A N 1
ATOM 623 C CA . CYS A 1 84 ? 11.510 3.574 -8.078 1.00 90.62 84 CYS A CA 1
ATOM 624 C C . CYS A 1 84 ? 10.074 4.070 -7.862 1.00 90.62 84 CYS A C 1
ATOM 626 O O . CYS A 1 84 ? 9.754 4.539 -6.771 1.00 90.62 84 CYS A O 1
ATOM 628 N N . ILE A 1 85 ? 9.203 3.959 -8.874 1.00 92.25 85 ILE A N 1
ATOM 629 C CA . ILE A 1 85 ? 7.785 4.339 -8.758 1.00 92.25 85 ILE A CA 1
ATOM 630 C C . ILE A 1 85 ? 7.075 3.446 -7.737 1.00 92.25 85 ILE A C 1
ATOM 632 O O . ILE A 1 85 ? 6.398 3.963 -6.848 1.00 92.25 85 ILE A O 1
ATOM 636 N N . SER A 1 86 ? 7.255 2.125 -7.843 1.00 92.62 86 SER A N 1
ATOM 637 C CA . SER A 1 86 ? 6.664 1.159 -6.913 1.00 92.62 86 SER A CA 1
ATOM 638 C C . SER A 1 86 ? 7.127 1.435 -5.485 1.00 92.62 86 SER A C 1
ATOM 640 O O . SER A 1 86 ? 6.302 1.660 -4.602 1.00 92.62 86 SER A O 1
ATOM 642 N N . LEU A 1 87 ? 8.441 1.533 -5.267 1.00 91.38 87 LEU A N 1
ATOM 643 C CA . LEU A 1 87 ? 9.010 1.784 -3.948 1.00 91.38 87 LEU A CA 1
ATOM 644 C C . LEU A 1 87 ? 8.523 3.122 -3.375 1.00 91.38 87 LEU A C 1
ATOM 646 O O . LEU A 1 87 ? 8.026 3.173 -2.254 1.00 91.38 87 LEU A O 1
ATOM 650 N N . GLY A 1 88 ? 8.603 4.201 -4.156 1.00 93.44 88 GLY A N 1
ATOM 651 C CA . GLY A 1 88 ? 8.212 5.538 -3.719 1.00 93.44 88 GLY A CA 1
ATOM 652 C C . GLY A 1 88 ? 6.735 5.646 -3.341 1.00 93.44 88 GLY A C 1
ATOM 653 O O . GLY A 1 88 ? 6.408 6.232 -2.307 1.00 93.44 88 GLY A O 1
ATOM 654 N N . LEU A 1 89 ? 5.828 5.065 -4.132 1.00 95.38 89 LEU A N 1
ATOM 655 C CA . LEU A 1 89 ? 4.399 5.134 -3.818 1.00 95.38 89 LEU A CA 1
ATOM 656 C C . LEU A 1 89 ? 3.957 4.137 -2.760 1.00 95.38 89 LEU A C 1
ATOM 658 O O . LEU A 1 89 ? 3.045 4.451 -1.999 1.00 95.38 89 LEU A O 1
ATOM 662 N N . PHE A 1 90 ? 4.629 2.997 -2.642 1.00 93.38 90 PHE A N 1
ATOM 663 C CA . PHE A 1 90 ? 4.445 2.101 -1.510 1.00 93.38 90 PHE A CA 1
ATOM 664 C C . PHE A 1 90 ? 4.805 2.793 -0.193 1.00 93.38 90 PHE A C 1
ATOM 666 O O . PHE A 1 90 ? 4.011 2.805 0.748 1.00 93.38 90 PHE A O 1
ATOM 673 N N . ILE A 1 91 ? 5.967 3.453 -0.156 1.00 91.81 91 ILE A N 1
ATOM 674 C CA . I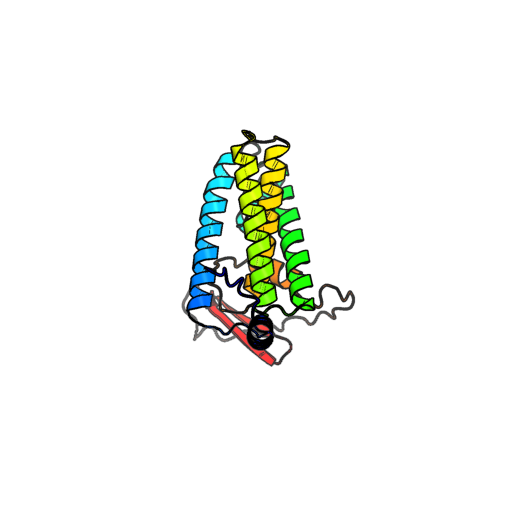LE A 1 91 ? 6.406 4.289 0.966 1.00 91.81 91 ILE A CA 1
ATOM 675 C C . ILE A 1 91 ? 5.356 5.358 1.278 1.00 91.81 91 ILE A C 1
ATOM 677 O O . ILE A 1 91 ? 4.936 5.502 2.426 1.00 91.81 91 ILE A O 1
ATOM 681 N N . ALA A 1 92 ? 4.909 6.097 0.259 1.00 94.19 92 ALA A N 1
ATOM 682 C CA . ALA A 1 92 ? 3.926 7.162 0.425 1.00 94.19 92 ALA A CA 1
ATOM 683 C C . ALA A 1 92 ? 2.583 6.637 0.957 1.00 94.19 92 ALA A C 1
ATOM 685 O O . ALA A 1 92 ? 2.011 7.244 1.862 1.00 94.19 92 ALA A O 1
ATOM 686 N N . GLY A 1 93 ? 2.098 5.505 0.442 1.00 92.75 93 GLY A N 1
ATOM 687 C CA . GLY A 1 93 ? 0.874 4.851 0.904 1.00 92.75 93 GLY A CA 1
ATOM 688 C C . GLY A 1 93 ? 0.969 4.414 2.360 1.00 92.75 93 GLY A C 1
ATOM 689 O O . GLY A 1 93 ? 0.074 4.719 3.151 1.00 92.75 93 GLY A O 1
ATOM 690 N N . GLY A 1 94 ? 2.087 3.787 2.735 1.00 89.69 94 GLY A N 1
ATOM 691 C CA . GLY A 1 94 ? 2.353 3.386 4.114 1.00 89.69 94 GLY A CA 1
ATOM 692 C C . GLY A 1 94 ? 2.464 4.577 5.068 1.00 89.69 94 GLY A C 1
ATOM 693 O O . GLY A 1 94 ? 1.861 4.564 6.139 1.00 89.69 94 GLY A O 1
ATOM 694 N N . LEU A 1 95 ? 3.156 5.646 4.663 1.00 90.31 95 LEU A N 1
ATOM 695 C CA . LEU A 1 95 ? 3.261 6.890 5.433 1.00 90.31 95 LEU A CA 1
ATOM 696 C C . LEU A 1 95 ? 1.901 7.553 5.621 1.00 90.31 95 LEU A C 1
ATOM 698 O O . LEU A 1 95 ? 1.519 7.863 6.746 1.00 90.31 95 LEU A O 1
ATOM 702 N N . ILE A 1 96 ? 1.159 7.777 4.539 1.00 93.06 96 ILE A N 1
ATOM 703 C CA . ILE A 1 96 ? -0.107 8.508 4.594 1.00 93.06 96 ILE A CA 1
ATOM 704 C C . ILE A 1 96 ? -1.132 7.714 5.400 1.00 93.06 96 ILE A C 1
ATOM 706 O O . ILE A 1 96 ? -1.683 8.234 6.370 1.00 93.06 96 ILE A O 1
ATOM 710 N N . LEU A 1 97 ? -1.371 6.449 5.050 1.00 90.94 97 LEU A N 1
ATOM 711 C CA . LEU A 1 97 ? -2.395 5.649 5.718 1.00 90.94 97 LEU A CA 1
ATOM 712 C C . LEU A 1 97 ? -1.954 5.214 7.120 1.00 90.94 97 LEU A C 1
ATOM 714 O O . LEU A 1 97 ? -2.766 5.256 8.038 1.00 90.94 97 LEU A O 1
ATOM 718 N N . GLY A 1 98 ? -0.676 4.920 7.349 1.00 88.19 98 GLY A N 1
ATOM 719 C CA . GLY A 1 98 ? -0.164 4.645 8.694 1.00 88.19 98 GLY A CA 1
ATOM 720 C C . GLY A 1 98 ? -0.311 5.843 9.638 1.00 88.19 98 GLY A C 1
ATOM 721 O O . GLY A 1 98 ? -0.841 5.718 10.743 1.00 88.19 98 GLY A O 1
ATOM 722 N N . GLN A 1 99 ? 0.076 7.043 9.193 1.00 88.62 99 GLN A N 1
ATOM 723 C CA . GLN A 1 99 ? 0.002 8.248 10.027 1.00 88.62 99 GLN A CA 1
ATOM 724 C C . GLN A 1 99 ? -1.434 8.742 10.243 1.00 88.62 99 GLN A C 1
ATOM 726 O O . GLN A 1 99 ? -1.728 9.296 11.308 1.00 88.62 99 GLN A O 1
ATOM 731 N N . LEU A 1 100 ? -2.333 8.531 9.275 1.00 89.81 100 LEU A N 1
ATOM 732 C CA . LEU A 1 100 ? -3.770 8.741 9.466 1.00 89.81 100 LEU A CA 1
ATOM 733 C C . LEU A 1 100 ? -4.352 7.713 10.445 1.00 89.81 100 LEU A C 1
ATOM 735 O O . LEU A 1 100 ? -5.133 8.093 11.316 1.00 89.81 100 LEU A O 1
ATOM 739 N N . GLY A 1 101 ? -3.914 6.453 10.387 1.00 87.38 101 GLY A N 1
ATOM 740 C CA . GLY A 1 101 ? -4.287 5.421 11.355 1.00 87.38 101 GLY A CA 1
ATOM 741 C C . GLY A 1 101 ? -3.919 5.808 12.784 1.00 87.38 101 GLY A C 1
ATOM 742 O O . GLY A 1 101 ? -4.765 5.740 13.672 1.00 87.38 101 GLY A O 1
ATOM 743 N N . ASN A 1 102 ? -2.716 6.345 12.994 1.00 86.38 102 ASN A N 1
ATOM 744 C CA . ASN A 1 102 ? -2.297 6.882 14.294 1.00 86.38 102 ASN A CA 1
ATOM 745 C C . ASN A 1 102 ? -3.190 8.027 14.801 1.00 86.38 102 ASN A C 1
ATOM 747 O O . ASN A 1 102 ? -3.348 8.187 16.009 1.00 86.38 102 ASN A O 1
ATOM 751 N N . 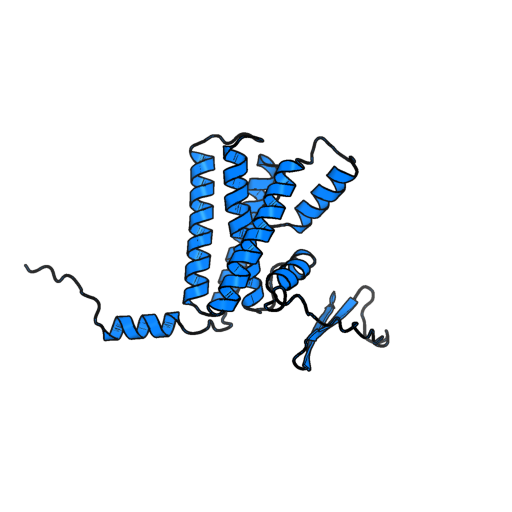ALA A 1 103 ? -3.763 8.832 13.901 1.00 87.00 103 ALA A N 1
ATOM 752 C CA . ALA A 1 103 ? -4.643 9.940 14.268 1.00 87.00 103 ALA A CA 1
ATOM 753 C C . ALA A 1 103 ? -6.084 9.483 14.557 1.00 87.00 103 ALA A C 1
ATOM 755 O O . ALA A 1 103 ? -6.713 9.978 15.492 1.00 87.00 103 ALA A O 1
ATOM 756 N N . PHE A 1 104 ? -6.614 8.545 13.767 1.00 86.81 104 PHE A N 1
ATOM 757 C CA . PHE A 1 104 ? -8.002 8.086 13.879 1.00 86.81 104 PHE A CA 1
ATOM 758 C C . PHE A 1 104 ? -8.194 6.904 14.830 1.00 86.81 104 PHE A C 1
ATOM 760 O O . PHE A 1 104 ? -9.315 6.681 15.284 1.00 86.81 104 PHE A O 1
ATOM 767 N N . GLY A 1 105 ? -7.126 6.187 15.174 1.00 85.56 105 GLY A N 1
ATOM 768 C CA . GLY A 1 105 ? -7.156 4.974 15.982 1.00 85.56 105 GLY A CA 1
ATOM 769 C C . GLY A 1 105 ? -6.911 3.742 15.103 1.00 85.56 105 GLY A C 1
ATOM 770 O O . GLY A 1 105 ? -7.842 3.296 14.430 1.00 85.56 105 GLY A O 1
ATOM 771 N N . PRO A 1 106 ? -5.701 3.157 15.123 1.00 83.00 106 PRO A N 1
ATOM 772 C CA . PRO A 1 106 ? -5.284 2.153 14.142 1.00 83.00 106 PRO A CA 1
ATOM 773 C C . PRO A 1 106 ? -6.111 0.863 14.180 1.00 83.00 106 PRO A C 1
ATOM 775 O O . PRO A 1 106 ? -6.314 0.231 13.150 1.00 83.00 106 PRO A O 1
ATOM 778 N N . ARG A 1 107 ? -6.646 0.499 15.352 1.00 84.38 107 ARG A N 1
ATOM 779 C CA . ARG A 1 107 ? -7.472 -0.704 15.544 1.00 84.38 107 ARG A CA 1
ATOM 780 C C . ARG A 1 107 ? -8.976 -0.438 15.452 1.00 84.38 107 ARG A C 1
ATOM 782 O O . ARG A 1 107 ? -9.763 -1.357 15.667 1.00 84.38 107 ARG A O 1
ATOM 789 N N . ARG A 1 108 ? -9.419 0.798 15.175 1.00 88.31 108 ARG A N 1
ATOM 790 C CA . ARG A 1 108 ? -10.858 1.106 15.082 1.00 88.31 108 ARG A CA 1
ATOM 791 C C . ARG A 1 108 ? -11.467 0.443 13.850 1.00 88.31 108 ARG A C 1
ATOM 793 O O . ARG A 1 108 ? -10.975 0.630 12.740 1.00 88.31 108 ARG A O 1
ATOM 800 N N . ARG A 1 109 ? -12.597 -0.250 14.023 1.00 89.19 109 ARG A N 1
ATOM 801 C CA . ARG A 1 109 ? -13.297 -0.966 12.936 1.00 89.19 109 ARG A CA 1
ATOM 802 C C . ARG A 1 109 ? -13.615 -0.058 11.751 1.00 89.19 109 ARG A C 1
ATOM 804 O O . ARG A 1 109 ? -13.413 -0.451 10.610 1.00 89.19 109 ARG A O 1
ATOM 811 N N . LEU A 1 110 ? -14.083 1.163 12.012 1.00 89.06 110 LEU A N 1
ATOM 812 C CA . LEU A 1 110 ? -14.386 2.138 10.965 1.00 89.06 110 LEU A CA 1
ATOM 813 C C . LEU A 1 110 ? -13.143 2.508 10.158 1.00 89.06 110 LEU A C 1
ATOM 815 O O . LEU A 1 110 ? -13.231 2.619 8.941 1.00 89.06 110 LEU A O 1
ATOM 819 N N . TRP A 1 111 ? -12.003 2.687 10.829 1.00 91.31 111 TRP A N 1
ATOM 820 C CA . TRP A 1 111 ? -10.745 3.003 10.164 1.00 91.31 111 TRP A CA 1
ATOM 821 C C . TRP A 1 111 ? -10.324 1.859 9.239 1.00 91.31 111 TRP A C 1
ATOM 823 O O . TRP A 1 111 ? -10.121 2.102 8.054 1.00 91.31 111 TRP A O 1
ATOM 833 N N . LEU A 1 112 ? -10.310 0.620 9.743 1.00 89.69 112 LEU A N 1
ATOM 834 C CA . LEU A 1 112 ? -9.975 -0.566 8.946 1.00 89.69 112 LEU A CA 1
ATOM 835 C C . LEU A 1 112 ? -10.924 -0.774 7.760 1.00 89.69 112 LEU A C 1
ATOM 837 O O . LEU A 1 112 ? -10.486 -1.085 6.658 1.00 89.69 112 LEU A O 1
ATOM 841 N N . LEU A 1 113 ? -12.228 -0.568 7.958 1.00 90.12 113 LEU A N 1
ATOM 842 C CA . LEU A 1 113 ? -13.207 -0.668 6.875 1.00 90.12 113 LEU A CA 1
ATOM 843 C C . LEU A 1 113 ? -12.970 0.399 5.804 1.00 90.12 113 LEU A C 1
ATOM 845 O O . LEU A 1 113 ? -12.990 0.089 4.617 1.00 90.12 113 LEU A O 1
ATOM 849 N N . VAL A 1 114 ? -12.736 1.651 6.204 1.00 92.06 114 VAL A N 1
ATOM 850 C CA . VAL A 1 114 ? -12.491 2.752 5.264 1.00 92.06 114 VAL A CA 1
ATOM 851 C C . VAL A 1 114 ? -11.197 2.530 4.483 1.00 92.06 114 VAL A C 1
ATOM 853 O O . VAL A 1 114 ? -11.188 2.728 3.269 1.00 92.06 114 VAL A O 1
ATOM 856 N N . THR A 1 115 ? -10.121 2.090 5.137 1.00 91.75 115 THR A N 1
ATOM 857 C CA . THR A 1 115 ? -8.846 1.825 4.458 1.00 91.75 115 THR A CA 1
ATOM 858 C C . THR A 1 115 ? -8.932 0.625 3.523 1.00 91.75 115 THR A C 1
ATOM 860 O O . THR A 1 115 ? -8.498 0.747 2.379 1.00 91.75 115 THR A O 1
ATOM 863 N N . ASN A 1 116 ? -9.559 -0.482 3.936 1.00 91.19 116 ASN A N 1
ATOM 864 C CA . ASN A 1 116 ? -9.794 -1.636 3.061 1.00 91.19 116 ASN A CA 1
ATOM 865 C C . ASN A 1 116 ? -10.662 -1.264 1.847 1.00 91.19 116 ASN A C 1
ATOM 867 O O . ASN A 1 116 ? -10.359 -1.666 0.723 1.00 91.19 116 ASN A O 1
ATOM 871 N N . MET A 1 117 ? -11.709 -0.451 2.030 1.00 93.94 117 MET A N 1
ATOM 872 C CA . MET A 1 117 ? -12.558 0.020 0.925 1.00 93.94 117 MET A CA 1
ATOM 873 C C . MET A 1 117 ? -11.799 0.941 -0.032 1.00 93.94 117 MET A C 1
ATOM 875 O O . MET A 1 117 ? -11.933 0.810 -1.251 1.00 93.94 117 MET A O 1
ATOM 879 N N . LEU A 1 118 ? -10.972 1.845 0.499 1.00 94.81 118 LEU A N 1
ATOM 880 C CA . LEU A 1 118 ? -10.103 2.701 -0.307 1.00 94.81 118 LEU A CA 1
ATOM 881 C C . LEU A 1 118 ? -9.126 1.858 -1.135 1.00 94.81 118 LEU A C 1
ATOM 883 O O . LEU A 1 118 ? -9.064 2.024 -2.350 1.00 94.81 118 LEU A O 1
ATOM 887 N N . GLN A 1 119 ? -8.407 0.928 -0.506 1.00 93.62 119 GLN A N 1
ATOM 888 C CA . GLN A 1 119 ? -7.439 0.053 -1.177 1.00 93.62 119 GLN A CA 1
ATOM 889 C C . GLN A 1 119 ? -8.112 -0.820 -2.241 1.00 93.62 119 GLN A C 1
ATOM 891 O O . GLN A 1 119 ? -7.639 -0.881 -3.373 1.00 93.62 119 GLN A O 1
ATOM 896 N N . THR A 1 120 ? -9.265 -1.412 -1.921 1.00 94.12 120 THR A N 1
ATOM 897 C CA . THR A 1 120 ? -10.068 -2.188 -2.879 1.00 94.12 120 THR A CA 1
ATOM 898 C C . THR A 1 120 ? -10.472 -1.333 -4.077 1.00 94.12 120 THR A C 1
ATOM 900 O O . THR A 1 120 ? -10.343 -1.766 -5.219 1.00 94.12 120 THR A O 1
ATOM 903 N N . THR A 1 121 ? -10.905 -0.092 -3.841 1.00 96.56 121 THR A N 1
ATOM 904 C CA . THR A 1 121 ? -11.265 0.844 -4.916 1.00 96.56 121 THR A CA 1
ATOM 905 C C . THR A 1 121 ? -10.065 1.141 -5.812 1.00 96.56 121 THR A C 1
ATOM 907 O O . THR A 1 121 ? -10.194 1.101 -7.033 1.00 96.56 121 THR A O 1
ATOM 910 N N . LEU A 1 122 ? -8.885 1.386 -5.233 1.00 95.62 122 LEU A N 1
ATOM 911 C CA . LEU A 1 122 ? -7.656 1.624 -5.995 1.00 95.62 122 LEU A CA 1
ATOM 912 C C . LEU A 1 122 ? -7.280 0.416 -6.863 1.00 95.62 122 LEU A C 1
ATOM 914 O O . LEU A 1 122 ? -6.952 0.598 -8.035 1.00 95.62 122 LEU A O 1
ATOM 918 N N . VAL A 1 123 ? -7.391 -0.804 -6.327 1.00 94.75 123 VAL A N 1
ATOM 919 C CA . VAL A 1 123 ? -7.147 -2.045 -7.081 1.00 94.75 123 VAL A CA 1
ATOM 920 C C . VAL A 1 123 ? -8.149 -2.191 -8.226 1.00 94.75 123 VAL A C 1
ATOM 922 O O . VAL A 1 123 ? -7.739 -2.409 -9.362 1.00 94.75 123 VAL A O 1
ATOM 925 N N . VAL A 1 124 ? -9.447 -1.986 -7.978 1.00 95.50 124 VAL A N 1
ATOM 926 C CA . VAL A 1 124 ? -10.488 -2.057 -9.020 1.00 95.50 124 VAL A CA 1
ATOM 927 C C . VAL A 1 124 ? -10.248 -1.026 -10.124 1.00 95.50 124 VAL A C 1
ATOM 929 O O . VAL A 1 124 ? -10.376 -1.347 -11.309 1.00 95.50 124 VAL A O 1
ATOM 932 N N . VAL A 1 125 ? -9.868 0.203 -9.766 1.00 95.25 125 VAL A N 1
ATOM 933 C CA . VAL A 1 125 ? -9.522 1.249 -10.737 1.00 95.25 125 VAL A CA 1
ATOM 934 C C . VAL A 1 125 ? -8.286 0.845 -11.541 1.00 95.25 125 VAL A C 1
ATOM 936 O O . VAL A 1 125 ? -8.310 0.949 -12.765 1.00 95.25 125 VAL A O 1
ATOM 939 N N . ALA A 1 126 ? -7.240 0.323 -10.898 1.00 93.38 126 ALA A N 1
ATOM 940 C CA . ALA A 1 126 ? -6.031 -0.143 -11.574 1.00 93.38 126 ALA A CA 1
ATOM 941 C C . ALA A 1 126 ? -6.322 -1.294 -12.555 1.00 93.38 126 ALA A C 1
ATOM 943 O O . ALA A 1 126 ? -5.894 -1.249 -13.709 1.00 93.38 126 ALA A O 1
ATOM 944 N N . THR A 1 127 ? -7.117 -2.285 -12.145 1.00 91.94 127 THR A N 1
ATOM 945 C CA . THR A 1 127 ? -7.561 -3.380 -13.019 1.00 91.94 127 THR A CA 1
ATOM 946 C C . THR A 1 127 ? -8.389 -2.857 -14.191 1.00 91.94 127 THR A C 1
ATOM 948 O O . THR A 1 127 ? -8.175 -3.270 -15.328 1.00 91.94 127 THR A O 1
ATOM 951 N N . SER A 1 128 ? -9.291 -1.904 -13.943 1.00 92.00 128 SER A N 1
ATOM 952 C CA . SER A 1 128 ? -10.111 -1.282 -14.990 1.00 92.00 128 SER A CA 1
ATOM 953 C C . SER A 1 128 ? -9.262 -0.499 -15.996 1.00 92.00 128 SER A C 1
ATOM 955 O O . SER A 1 128 ? -9.531 -0.543 -17.197 1.00 92.00 128 SER A O 1
ATOM 957 N N . LEU A 1 129 ? -8.217 0.192 -15.528 1.00 90.44 129 LEU A N 1
ATOM 958 C CA . LEU A 1 129 ? -7.261 0.893 -16.386 1.00 90.44 129 LEU A CA 1
ATOM 959 C C . LEU A 1 129 ? -6.475 -0.083 -17.261 1.00 90.44 129 LEU A C 1
ATOM 961 O O . LEU A 1 129 ? -6.424 0.128 -18.470 1.00 90.44 129 LEU A O 1
ATOM 965 N N . ARG A 1 130 ? -5.940 -1.164 -16.676 1.00 88.12 130 ARG A N 1
ATOM 966 C CA . ARG A 1 130 ? -5.235 -2.229 -17.412 1.00 88.12 130 ARG A CA 1
ATOM 967 C C . ARG A 1 130 ? -6.140 -2.933 -18.428 1.00 88.12 130 ARG A C 1
ATOM 969 O O . ARG A 1 130 ? -5.672 -3.363 -19.474 1.00 88.12 130 ARG A O 1
ATOM 976 N N . TRP A 1 131 ? -7.429 -3.080 -18.122 1.00 87.50 131 TRP A N 1
ATOM 977 C CA . TRP A 1 131 ? -8.396 -3.689 -19.036 1.00 87.50 131 TRP A CA 1
ATOM 978 C C . TRP A 1 131 ? -8.728 -2.777 -20.221 1.00 87.50 131 TRP A C 1
ATOM 980 O O . TRP A 1 131 ? -8.779 -3.226 -21.363 1.00 87.50 131 TRP A O 1
ATOM 990 N N . LYS A 1 132 ? -8.981 -1.489 -19.955 1.00 85.69 132 LYS A N 1
ATOM 991 C CA . LYS A 1 132 ? -9.442 -0.533 -20.970 1.00 85.69 132 LYS A CA 1
ATOM 992 C C . LYS A 1 132 ? -8.320 -0.054 -21.883 1.00 85.69 132 LYS A C 1
ATOM 994 O O . LYS A 1 132 ? -8.528 0.121 -23.081 1.00 85.69 132 LYS A O 1
ATOM 999 N N . TYR A 1 133 ? -7.159 0.213 -21.308 1.00 77.50 133 TYR A N 1
ATOM 1000 C CA . TYR A 1 133 ? -5.970 0.596 -22.043 1.00 77.50 133 TYR A CA 1
ATOM 1001 C C . TYR A 1 133 ? -5.077 -0.630 -22.023 1.00 77.50 133 TYR A C 1
ATOM 1003 O O . TYR A 1 133 ? -4.693 -1.060 -20.944 1.00 77.50 133 TYR A O 1
ATOM 1011 N N . THR A 1 134 ? -4.757 -1.217 -23.177 1.00 68.38 134 THR A N 1
ATOM 1012 C CA . THR A 1 134 ? -3.691 -2.223 -23.245 1.00 68.38 134 THR A CA 1
ATOM 1013 C C . THR A 1 134 ? -2.397 -1.529 -22.830 1.00 68.38 134 THR A C 1
ATOM 1015 O O . THR A 1 134 ? -1.717 -0.901 -23.641 1.00 68.38 134 THR A O 1
ATOM 1018 N N . THR A 1 135 ? -2.112 -1.536 -21.531 1.00 64.31 135 THR A N 1
ATOM 1019 C CA . THR A 1 135 ? -0.973 -0.847 -20.944 1.00 64.31 135 THR A CA 1
ATOM 1020 C C . THR A 1 135 ? 0.248 -1.708 -21.187 1.00 64.31 135 THR A C 1
ATOM 1022 O O . THR A 1 135 ? 0.616 -2.526 -20.350 1.00 64.31 135 THR A O 1
ATOM 1025 N N . GLY A 1 136 ? 0.849 -1.542 -22.365 1.00 62.25 136 GLY A N 1
ATOM 1026 C CA . GLY A 1 136 ? 2.178 -2.068 -22.638 1.00 62.25 136 GLY A CA 1
ATOM 1027 C C . GLY A 1 136 ? 3.197 -1.505 -21.647 1.00 62.25 136 GLY A C 1
ATOM 1028 O O . GLY A 1 136 ? 2.988 -0.448 -21.034 1.00 62.25 136 GLY A O 1
ATOM 1029 N N . GLU A 1 137 ? 4.297 -2.224 -21.492 1.00 62.97 137 GLU A N 1
ATOM 1030 C CA . GLU A 1 137 ? 5.412 -1.838 -20.638 1.00 62.97 137 GLU A CA 1
ATOM 1031 C C . GLU A 1 137 ? 5.920 -0.420 -20.987 1.00 62.97 137 GLU A C 1
ATOM 1033 O O . GLU A 1 137 ? 6.070 -0.070 -22.158 1.00 62.97 137 GLU A O 1
ATOM 1038 N N . GLY A 1 138 ? 6.146 0.431 -19.978 1.00 68.31 138 GLY A N 1
ATOM 1039 C CA . GLY A 1 138 ? 6.687 1.788 -20.166 1.00 68.31 138 GLY A CA 1
ATOM 1040 C C . GLY A 1 138 ? 5.685 2.837 -20.672 1.00 68.31 138 GLY A C 1
ATOM 1041 O O . GLY A 1 138 ? 6.072 3.957 -21.002 1.00 68.31 138 GLY A O 1
ATOM 1042 N N . THR A 1 139 ? 4.391 2.510 -20.725 1.00 80.69 139 THR A N 1
ATOM 1043 C CA . THR A 1 139 ? 3.332 3.467 -21.085 1.00 80.69 139 THR A CA 1
ATOM 1044 C C . THR A 1 139 ? 2.872 4.288 -19.879 1.00 80.69 139 THR A C 1
ATOM 1046 O O . THR A 1 139 ? 2.888 3.806 -18.746 1.00 80.69 139 THR A O 1
ATOM 1049 N N . SER A 1 140 ? 2.345 5.498 -20.099 1.00 81.75 140 SER A N 1
ATOM 1050 C CA . SER A 1 140 ? 1.759 6.316 -19.019 1.00 81.75 140 SER A CA 1
ATOM 1051 C C . SER A 1 140 ? 0.663 5.577 -18.238 1.00 81.75 140 SER A C 1
ATOM 1053 O O . SER A 1 140 ? 0.517 5.779 -17.034 1.00 81.75 140 SER A O 1
ATOM 1055 N N . GLY A 1 141 ? -0.074 4.681 -18.904 1.00 84.06 141 GLY A N 1
ATOM 1056 C CA . GLY A 1 141 ? -1.065 3.821 -18.261 1.00 84.06 141 GLY A CA 1
ATOM 1057 C C . GLY A 1 141 ? -0.445 2.783 -17.319 1.00 84.06 141 GLY A C 1
ATOM 1058 O O . GLY A 1 141 ? -0.960 2.599 -16.220 1.00 84.06 141 GLY A O 1
ATOM 1059 N N . SER A 1 142 ? 0.682 2.162 -17.690 1.00 86.50 142 SER A N 1
ATOM 1060 C CA . SER A 1 142 ? 1.392 1.224 -16.804 1.00 86.50 142 SER A CA 1
ATOM 1061 C C . SER A 1 142 ? 1.886 1.894 -15.521 1.00 86.50 142 SER A C 1
ATOM 1063 O O . SER A 1 142 ? 1.726 1.337 -14.437 1.00 86.50 142 SER A O 1
ATOM 1065 N N . PHE A 1 143 ? 2.385 3.133 -15.610 1.00 90.25 143 PHE A N 1
ATOM 1066 C CA . PHE A 1 143 ? 2.803 3.885 -14.427 1.00 90.25 143 PHE A CA 1
ATOM 1067 C C . PHE A 1 143 ? 1.624 4.214 -13.515 1.00 90.25 143 PHE A C 1
ATOM 1069 O O . PHE A 1 143 ? 1.764 4.128 -12.301 1.00 90.25 143 PHE A O 1
ATOM 1076 N N . ALA A 1 144 ? 0.454 4.540 -14.077 1.00 92.06 144 ALA A N 1
ATOM 1077 C CA . ALA A 1 144 ? -0.755 4.769 -13.291 1.00 92.06 144 ALA A CA 1
ATOM 1078 C C . ALA A 1 144 ? -1.227 3.492 -12.573 1.00 92.06 144 ALA A C 1
ATOM 1080 O O . ALA A 1 144 ? -1.583 3.546 -11.398 1.00 92.06 144 ALA A O 1
ATOM 1081 N N . VAL A 1 145 ? -1.188 2.340 -13.249 1.00 92.94 145 VAL A N 1
ATOM 1082 C CA . VAL A 1 145 ? -1.525 1.038 -12.649 1.00 92.94 145 VAL A CA 1
ATOM 1083 C C . VAL A 1 145 ? -0.560 0.705 -11.509 1.00 92.94 145 VAL A C 1
ATOM 1085 O O . VAL A 1 145 ? -1.009 0.453 -10.392 1.00 92.94 145 VAL A O 1
ATOM 1088 N N . LEU A 1 146 ? 0.752 0.774 -11.757 1.00 93.06 146 LEU A N 1
ATOM 1089 C CA . LEU A 1 146 ? 1.777 0.549 -10.733 1.00 93.06 146 LEU A CA 1
ATOM 1090 C C . LEU A 1 146 ? 1.618 1.503 -9.555 1.00 93.06 146 LEU A C 1
ATOM 1092 O O . LEU A 1 146 ? 1.710 1.082 -8.406 1.00 93.06 146 LEU A O 1
ATOM 1096 N N . ALA A 1 147 ? 1.337 2.773 -9.837 1.00 94.44 147 ALA A N 1
ATOM 1097 C CA . ALA A 1 147 ? 1.174 3.789 -8.820 1.00 94.44 147 ALA A CA 1
ATOM 1098 C C . ALA A 1 147 ? 0.018 3.472 -7.860 1.00 94.44 147 ALA A C 1
ATOM 1100 O O . ALA A 1 147 ? 0.185 3.508 -6.640 1.00 94.44 147 ALA A O 1
ATOM 1101 N N . LEU A 1 148 ? -1.149 3.136 -8.414 1.00 95.62 148 LEU A N 1
ATOM 1102 C CA . LEU A 1 148 ? -2.344 2.808 -7.640 1.00 95.62 148 LEU A CA 1
ATOM 1103 C C . LEU A 1 148 ? -2.147 1.538 -6.805 1.00 95.62 148 LEU A C 1
ATOM 1105 O O . LEU A 1 148 ? -2.490 1.528 -5.622 1.00 95.62 148 LEU A O 1
ATOM 1109 N N . LEU A 1 149 ? -1.579 0.488 -7.406 1.00 95.25 149 LEU A N 1
ATOM 1110 C CA . LEU A 1 149 ? -1.357 -0.794 -6.735 1.00 95.25 149 LEU A CA 1
ATOM 1111 C C . LEU A 1 149 ? -0.291 -0.694 -5.639 1.00 95.25 149 LEU A C 1
ATOM 1113 O O . LEU A 1 149 ? -0.524 -1.159 -4.524 1.00 95.25 149 LEU A O 1
ATOM 1117 N N . ALA A 1 150 ? 0.841 -0.040 -5.917 1.00 94.81 150 ALA A N 1
ATOM 1118 C CA . ALA A 1 150 ? 1.909 0.140 -4.937 1.00 94.81 150 ALA A CA 1
ATOM 1119 C C . ALA A 1 150 ? 1.439 0.980 -3.742 1.00 94.81 150 ALA A C 1
ATOM 1121 O O . ALA A 1 150 ? 1.667 0.598 -2.594 1.00 94.81 150 ALA A O 1
ATOM 1122 N N . PHE A 1 151 ? 0.710 2.076 -3.988 1.00 95.94 151 PHE A N 1
ATOM 1123 C CA . PHE A 1 151 ? 0.128 2.888 -2.918 1.00 95.94 151 PHE A CA 1
ATOM 1124 C C . PHE A 1 151 ? -0.867 2.092 -2.064 1.00 95.94 151 PHE A C 1
ATOM 1126 O O . PHE A 1 151 ? -0.807 2.142 -0.832 1.00 95.94 151 PHE A O 1
ATOM 1133 N N . ALA A 1 152 ? -1.772 1.341 -2.704 1.00 95.06 152 ALA A N 1
ATOM 1134 C CA . ALA A 1 152 ? -2.745 0.509 -2.004 1.00 95.06 152 ALA A CA 1
ATOM 1135 C C . ALA A 1 152 ? -2.053 -0.551 -1.135 1.00 95.06 152 ALA A C 1
ATOM 1137 O O . ALA A 1 152 ? -2.405 -0.709 0.034 1.00 95.06 152 ALA A O 1
ATOM 1138 N N . SER A 1 153 ? -1.032 -1.221 -1.675 1.00 92.19 153 SER A N 1
ATOM 1139 C CA . SER A 1 153 ? -0.282 -2.247 -0.953 1.00 92.19 153 SER A CA 1
ATOM 1140 C C . SER A 1 153 ? 0.524 -1.683 0.219 1.00 92.19 153 SER A C 1
ATOM 1142 O O . SER A 1 153 ? 0.482 -2.255 1.307 1.00 92.19 153 SER A O 1
ATOM 1144 N N . GLY A 1 154 ? 1.189 -0.537 0.046 1.00 90.38 154 GLY A N 1
ATOM 1145 C CA . GLY A 1 154 ? 1.911 0.121 1.138 1.00 90.38 154 GLY A CA 1
ATOM 1146 C C . GLY A 1 154 ? 0.986 0.507 2.291 1.00 90.38 154 GLY A C 1
ATOM 1147 O O . GLY A 1 154 ? 1.314 0.308 3.461 1.00 90.38 154 GLY A O 1
ATOM 1148 N N . GLY A 1 155 ? -0.215 0.987 1.960 1.00 90.25 155 GLY A N 1
ATOM 1149 C CA . GLY A 1 155 ? -1.274 1.240 2.930 1.00 90.25 155 GLY A CA 1
ATOM 1150 C C . GLY A 1 155 ? -1.767 -0.013 3.649 1.00 90.25 155 GLY A C 1
ATOM 1151 O O . GLY A 1 155 ? -1.958 0.021 4.863 1.00 90.25 155 GLY A O 1
ATOM 1152 N N . GLN A 1 156 ? -1.971 -1.107 2.912 1.00 90.50 156 GLN A N 1
ATOM 1153 C CA . GLN A 1 156 ? -2.428 -2.386 3.461 1.00 90.50 156 GLN A CA 1
ATOM 1154 C C . GLN A 1 156 ? -1.435 -2.917 4.492 1.00 90.50 156 GLN A C 1
ATOM 1156 O O . GLN A 1 156 ? -1.831 -3.238 5.611 1.00 90.50 156 GLN A O 1
ATOM 1161 N N . ILE A 1 157 ? -0.148 -2.924 4.140 1.00 87.12 157 ILE A N 1
ATOM 1162 C CA . ILE A 1 157 ? 0.916 -3.417 5.015 1.00 87.12 157 ILE A CA 1
ATOM 1163 C C . ILE A 1 157 ? 1.058 -2.510 6.239 1.00 87.12 157 ILE A C 1
ATOM 1165 O O . ILE A 1 157 ? 1.129 -3.006 7.359 1.00 87.12 157 ILE A O 1
ATOM 1169 N N . ALA A 1 158 ? 1.015 -1.184 6.071 1.00 86.69 158 ALA A N 1
ATOM 1170 C CA . ALA A 1 158 ? 1.038 -0.265 7.208 1.00 86.69 158 ALA A CA 1
ATOM 1171 C C . ALA A 1 158 ? -0.136 -0.502 8.172 1.00 86.69 158 ALA A C 1
ATOM 1173 O O . ALA A 1 158 ? 0.062 -0.537 9.384 1.00 86.69 158 ALA A O 1
ATOM 1174 N N . VAL A 1 159 ? -1.350 -0.703 7.653 1.00 85.31 159 VAL A N 1
ATOM 1175 C CA . VAL A 1 159 ? -2.528 -1.000 8.478 1.00 85.31 159 VAL A CA 1
ATOM 1176 C C . VAL A 1 159 ? -2.380 -2.352 9.182 1.00 85.31 159 VAL A C 1
ATOM 1178 O O . VAL A 1 159 ? -2.577 -2.405 10.396 1.00 85.31 159 VAL A O 1
ATOM 1181 N N . ALA A 1 160 ? -1.975 -3.409 8.473 1.00 81.88 160 ALA A N 1
ATOM 1182 C CA . ALA A 1 160 ? -1.770 -4.743 9.040 1.00 81.88 160 ALA A CA 1
ATOM 1183 C C . ALA A 1 160 ? -0.787 -4.718 10.225 1.00 81.88 160 ALA A C 1
ATOM 1185 O O . ALA A 1 160 ? -1.107 -5.222 11.304 1.00 81.88 160 ALA A O 1
ATOM 1186 N N . ARG A 1 161 ? 0.336 -3.998 10.086 1.00 77.12 161 ARG A N 1
ATOM 1187 C CA . ARG A 1 161 ? 1.332 -3.834 11.159 1.00 77.12 161 ARG A CA 1
ATOM 1188 C C . ARG A 1 161 ? 0.763 -3.174 12.410 1.00 77.12 161 ARG A C 1
ATOM 1190 O O . ARG A 1 161 ? 1.088 -3.572 13.526 1.00 77.12 161 ARG A O 1
ATOM 1197 N N . THR A 1 162 ? -0.126 -2.193 12.255 1.00 74.62 162 THR A N 1
ATOM 1198 C CA . THR A 1 162 ? -0.722 -1.498 13.411 1.00 74.62 162 THR A CA 1
ATOM 1199 C C . THR A 1 162 ? -1.715 -2.344 14.209 1.00 74.62 162 THR A C 1
ATOM 1201 O O . THR A 1 162 ? -2.026 -2.006 15.353 1.00 74.62 162 THR A O 1
ATOM 1204 N N . ILE A 1 163 ? -2.210 -3.442 13.631 1.00 72.25 163 ILE A N 1
ATOM 1205 C CA . ILE A 1 163 ? -3.160 -4.351 14.280 1.00 72.25 163 ILE A CA 1
ATOM 1206 C C . ILE A 1 163 ? -2.446 -5.288 15.273 1.00 72.25 163 ILE A C 1
ATOM 1208 O O . ILE A 1 163 ? -3.093 -5.786 16.193 1.00 72.25 163 ILE A O 1
ATOM 1212 N N . ASN A 1 164 ? -1.113 -5.415 15.172 1.00 65.50 164 ASN A N 1
ATOM 1213 C CA . ASN A 1 164 ? -0.223 -6.109 16.115 1.00 65.50 164 ASN A CA 1
ATOM 1214 C C . ASN A 1 164 ? -0.596 -7.582 16.382 1.00 65.50 164 ASN A C 1
ATOM 1216 O O . ASN A 1 164 ? -0.294 -8.129 17.443 1.00 65.50 164 ASN A O 1
ATOM 1220 N N . VAL A 1 165 ? -1.253 -8.220 15.410 1.00 60.88 165 VAL A N 1
ATOM 1221 C CA . VAL A 1 165 ? -1.409 -9.676 15.355 1.00 60.88 165 VAL A CA 1
ATOM 1222 C C . VAL A 1 165 ? -0.086 -10.244 14.830 1.00 60.88 165 VAL A C 1
ATOM 1224 O O . VAL A 1 165 ? 0.427 -9.708 13.844 1.00 60.88 165 VAL A O 1
ATOM 1227 N N . PRO A 1 166 ? 0.505 -11.272 15.471 1.00 50.66 166 PRO A N 1
ATOM 1228 C CA . PRO A 1 166 ? 1.740 -11.890 14.998 1.00 50.66 166 PRO A CA 1
ATOM 1229 C C . PRO A 1 166 ? 1.574 -12.328 13.539 1.00 50.66 166 PRO A C 1
ATOM 1231 O O . PRO A 1 166 ? 0.779 -13.205 13.215 1.00 50.66 166 PRO A O 1
ATOM 1234 N N . GLU A 1 167 ? 2.274 -11.626 12.652 1.00 52.88 167 GLU A N 1
ATOM 1235 C CA . GLU A 1 167 ? 2.015 -11.658 11.218 1.00 52.88 167 GLU A CA 1
ATOM 1236 C C . GLU A 1 167 ? 2.376 -12.998 10.563 1.00 52.88 167 GLU A C 1
ATOM 1238 O O . GLU A 1 167 ? 3.445 -13.562 10.788 1.00 52.88 167 GLU A O 1
ATOM 1243 N N . ILE A 1 168 ? 1.498 -13.433 9.654 1.00 52.72 168 ILE A N 1
ATOM 1244 C CA . ILE A 1 168 ? 1.716 -14.491 8.650 1.00 52.72 168 ILE A CA 1
ATOM 1245 C C . ILE A 1 168 ? 2.548 -13.962 7.459 1.00 52.72 168 ILE A C 1
ATOM 1247 O O . ILE A 1 168 ? 3.067 -14.733 6.653 1.00 52.72 168 ILE A O 1
ATOM 1251 N N . THR A 1 169 ? 2.728 -12.643 7.337 1.00 48.84 169 THR A N 1
ATOM 1252 C CA . THR A 1 169 ? 3.512 -12.024 6.265 1.00 48.84 169 THR A CA 1
ATOM 1253 C C . THR A 1 169 ? 5.011 -12.119 6.545 1.00 48.84 169 THR A C 1
ATOM 1255 O O . THR A 1 169 ? 5.571 -11.402 7.372 1.00 48.84 169 THR A O 1
ATOM 1258 N N . THR A 1 170 ? 5.684 -12.997 5.802 1.00 43.62 170 THR A N 1
ATOM 1259 C CA . THR A 1 170 ? 7.138 -13.228 5.776 1.00 43.62 170 THR A CA 1
ATOM 1260 C C . THR A 1 170 ? 7.919 -12.045 5.177 1.00 43.62 170 THR A C 1
ATOM 1262 O O . THR A 1 170 ? 8.624 -12.189 4.181 1.00 43.62 170 THR A O 1
ATOM 1265 N N . GLY A 1 171 ? 7.787 -10.850 5.751 1.00 47.44 171 GLY A N 1
ATOM 1266 C CA . GLY A 1 171 ? 8.449 -9.623 5.301 1.00 47.44 171 GLY A CA 1
ATOM 1267 C C . GLY A 1 171 ? 9.469 -9.110 6.312 1.00 47.44 171 GLY A C 1
ATOM 1268 O O . GLY A 1 171 ? 9.341 -7.976 6.753 1.00 47.44 171 GLY A O 1
ATOM 1269 N N . MET A 1 172 ? 10.468 -9.914 6.705 1.00 53.19 172 MET A N 1
ATOM 1270 C CA . MET A 1 172 ? 11.431 -9.544 7.767 1.00 53.19 172 MET A CA 1
ATOM 1271 C C . MET A 1 172 ? 12.191 -8.228 7.509 1.00 53.19 172 MET A C 1
ATOM 1273 O O . MET A 1 172 ? 12.578 -7.559 8.461 1.00 53.19 172 MET A O 1
ATOM 1277 N N . VAL A 1 173 ? 12.405 -7.843 6.245 1.00 46.34 173 VAL A N 1
ATOM 1278 C CA . VAL A 1 173 ? 13.060 -6.564 5.899 1.00 46.34 173 VAL A CA 1
ATOM 1279 C C . VAL A 1 173 ? 12.036 -5.444 5.686 1.00 46.34 173 VAL A C 1
ATOM 1281 O O . VAL A 1 173 ? 12.269 -4.311 6.101 1.00 46.34 173 VAL A O 1
ATOM 1284 N N . THR A 1 174 ? 10.886 -5.742 5.072 1.00 53.38 174 THR A N 1
ATOM 1285 C CA . THR A 1 174 ? 9.819 -4.751 4.844 1.00 53.38 174 THR A CA 1
ATOM 1286 C C . THR A 1 174 ? 9.205 -4.267 6.156 1.00 53.38 174 THR A C 1
ATOM 1288 O O . THR A 1 174 ? 8.889 -3.084 6.279 1.00 53.38 174 THR A O 1
ATOM 1291 N N . SER A 1 175 ? 9.099 -5.145 7.156 1.00 57.44 175 SER A N 1
ATOM 1292 C CA . SER A 1 175 ? 8.564 -4.818 8.477 1.00 57.44 175 SER A CA 1
ATOM 1293 C C . SER A 1 175 ? 9.389 -3.747 9.185 1.00 57.44 175 SER A C 1
ATOM 1295 O O . SER A 1 175 ? 8.810 -2.783 9.663 1.00 57.44 175 SER A O 1
ATOM 1297 N N . ALA A 1 176 ? 10.724 -3.825 9.167 1.00 60.22 176 ALA A N 1
ATOM 1298 C CA . ALA A 1 176 ? 11.582 -2.857 9.858 1.00 60.22 176 ALA A CA 1
ATOM 1299 C C . ALA A 1 176 ? 11.410 -1.419 9.337 1.00 60.22 176 ALA A C 1
ATOM 1301 O O . ALA A 1 176 ? 11.373 -0.460 10.109 1.00 60.22 176 ALA A O 1
ATOM 1302 N N . TYR A 1 177 ? 11.289 -1.258 8.019 1.00 64.38 177 TYR A N 1
ATOM 1303 C CA . TYR A 1 177 ? 11.099 0.057 7.418 1.00 64.38 177 TYR A CA 1
ATOM 1304 C C . TYR A 1 177 ? 9.655 0.565 7.568 1.00 64.38 177 TYR A C 1
ATOM 1306 O O . TYR A 1 177 ? 9.447 1.753 7.822 1.00 64.38 177 TYR A O 1
ATOM 1314 N N . ILE A 1 178 ? 8.654 -0.319 7.482 1.00 66.38 178 ILE A N 1
ATOM 1315 C CA . ILE A 1 178 ? 7.258 0.052 7.746 1.00 66.38 178 ILE A CA 1
ATOM 1316 C C . ILE A 1 178 ? 7.049 0.423 9.216 1.00 66.38 178 ILE A C 1
ATOM 1318 O O . ILE A 1 178 ? 6.386 1.417 9.495 1.00 66.38 178 ILE A O 1
ATOM 1322 N N . ASP A 1 179 ? 7.666 -0.295 10.151 1.00 69.25 179 ASP A N 1
ATOM 1323 C CA . ASP A 1 179 ? 7.616 0.030 11.577 1.00 69.25 179 ASP A CA 1
ATOM 1324 C C . ASP A 1 179 ? 8.151 1.441 11.839 1.00 69.25 179 ASP A C 1
ATOM 1326 O O . ASP A 1 179 ? 7.538 2.209 12.579 1.00 69.25 179 ASP A O 1
ATOM 1330 N N . LEU A 1 180 ? 9.244 1.822 11.168 1.00 67.62 180 LEU A N 1
ATOM 1331 C CA . LEU A 1 180 ? 9.788 3.178 11.235 1.00 67.62 180 LEU A CA 1
ATOM 1332 C C . LEU A 1 180 ? 8.837 4.222 10.627 1.00 67.62 180 LEU A C 1
ATOM 1334 O O . LEU A 1 180 ? 8.638 5.289 11.204 1.00 67.62 180 LEU A O 1
ATOM 1338 N N . ILE A 1 181 ? 8.249 3.929 9.464 1.00 73.75 181 ILE A N 1
ATOM 1339 C CA . ILE A 1 181 ? 7.290 4.809 8.775 1.00 73.75 181 ILE A CA 1
ATOM 1340 C C . ILE A 1 181 ? 6.064 5.097 9.634 1.00 73.75 181 ILE A C 1
ATOM 1342 O O . ILE A 1 181 ? 5.560 6.224 9.661 1.00 73.75 181 ILE A O 1
ATOM 1346 N N . VAL A 1 182 ? 5.533 4.048 10.255 1.00 68.44 182 VAL A N 1
ATOM 1347 C CA . VAL A 1 182 ? 4.267 4.088 10.978 1.00 68.44 182 VAL A CA 1
ATOM 1348 C C . VAL A 1 182 ? 4.481 4.588 12.406 1.00 68.44 182 VAL A C 1
ATOM 1350 O O . VAL A 1 182 ? 3.513 4.976 13.054 1.00 68.44 182 VAL A O 1
ATOM 1353 N N . ASP A 1 183 ? 5.725 4.685 12.887 1.00 72.38 183 ASP A N 1
ATOM 1354 C CA . ASP A 1 183 ? 6.031 5.216 14.213 1.00 72.38 183 ASP A CA 1
ATOM 1355 C C . ASP A 1 183 ? 5.422 6.630 14.400 1.00 72.38 183 ASP A C 1
ATOM 1357 O O . ASP A 1 183 ? 5.724 7.570 13.647 1.00 72.38 183 ASP A O 1
ATOM 1361 N N . PRO A 1 184 ? 4.567 6.836 15.422 1.00 64.50 184 PRO A N 1
ATOM 1362 C CA . PRO A 1 184 ? 4.043 8.155 15.774 1.00 64.50 184 PRO A CA 1
ATOM 1363 C C . PRO A 1 184 ? 5.134 9.201 16.072 1.00 64.50 184 PRO A C 1
ATOM 1365 O O . PRO A 1 184 ? 4.885 10.407 15.992 1.00 64.50 184 PRO A O 1
ATOM 1368 N N . GLN A 1 185 ? 6.336 8.762 16.452 1.00 66.00 185 GLN A N 1
ATOM 1369 C CA . GLN A 1 185 ? 7.481 9.601 16.796 1.00 66.00 185 GLN A CA 1
ATOM 1370 C C . GLN A 1 185 ? 8.322 10.002 15.584 1.00 66.00 185 GLN A C 1
ATOM 1372 O O . GLN A 1 185 ? 9.132 10.913 15.730 1.00 66.00 185 GLN A O 1
ATOM 1377 N N . VAL A 1 186 ? 8.085 9.451 14.386 1.00 60.34 186 VAL A N 1
ATOM 1378 C CA . VAL A 1 186 ? 8.821 9.846 13.167 1.00 60.34 186 VAL A CA 1
ATOM 1379 C C . VAL A 1 186 ? 8.635 11.338 12.834 1.00 60.34 186 VAL A C 1
ATOM 1381 O O . VAL A 1 186 ? 9.516 11.978 12.269 1.00 60.34 186 VAL A O 1
ATOM 1384 N N . ARG A 1 187 ? 7.510 11.936 13.259 1.00 54.75 187 ARG A N 1
ATOM 1385 C CA . ARG A 1 187 ? 7.232 13.381 13.138 1.00 54.75 187 ARG A CA 1
ATOM 1386 C C . ARG A 1 187 ? 7.958 14.241 14.182 1.00 54.75 187 ARG A C 1
ATOM 1388 O O . ARG A 1 187 ? 7.993 15.463 14.053 1.00 54.75 187 ARG A O 1
ATOM 1395 N N . LYS A 1 188 ? 8.521 13.639 15.233 1.00 51.44 188 LYS A N 1
ATOM 1396 C CA . LYS A 1 188 ? 9.250 14.338 16.297 1.00 51.44 188 LYS A CA 1
ATOM 1397 C C . LYS A 1 188 ? 10.747 14.269 15.988 1.00 51.44 188 LYS A C 1
ATOM 1399 O O . LYS A 1 188 ? 11.418 13.320 16.364 1.00 51.44 188 LYS A O 1
ATOM 1404 N N . ILE A 1 189 ? 11.279 15.335 15.387 1.00 48.81 189 ILE A N 1
ATOM 1405 C CA . ILE A 1 189 ? 12.703 15.520 15.009 1.00 48.81 189 ILE A CA 1
ATOM 1406 C C . ILE A 1 189 ? 13.682 15.400 16.215 1.00 48.81 189 ILE A C 1
ATOM 1408 O O . ILE A 1 189 ? 14.892 15.348 16.044 1.00 48.81 189 ILE A O 1
ATOM 1412 N N . ASN A 1 190 ? 13.172 15.282 17.447 1.00 42.78 190 ASN A N 1
ATOM 1413 C CA . ASN A 1 190 ? 13.926 15.158 18.701 1.00 42.78 190 ASN A CA 1
ATOM 1414 C C . ASN A 1 190 ? 13.908 13.731 19.301 1.00 42.78 190 ASN A C 1
ATOM 1416 O O . ASN A 1 190 ? 13.843 13.555 20.522 1.00 42.78 190 ASN A O 1
ATOM 1420 N N . ALA A 1 191 ? 13.928 12.688 18.467 1.00 43.06 191 ALA A N 1
ATOM 1421 C CA . ALA A 1 191 ? 14.044 11.310 18.942 1.00 43.06 191 ALA A CA 1
ATOM 1422 C C . ALA A 1 191 ? 15.449 11.068 19.531 1.00 43.06 191 ALA A C 1
ATOM 1424 O O . ALA A 1 191 ? 16.439 10.925 18.818 1.00 43.06 191 ALA A O 1
ATOM 1425 N N . LYS A 1 192 ? 15.546 11.057 20.863 1.00 40.91 192 LYS A N 1
ATOM 1426 C CA . LYS A 1 192 ? 16.783 10.758 21.592 1.00 40.91 192 LYS A CA 1
ATOM 1427 C C . LYS A 1 192 ? 17.149 9.286 21.358 1.00 40.91 192 LYS A C 1
ATOM 1429 O O . LYS A 1 192 ? 16.435 8.397 21.817 1.00 40.91 192 LYS A O 1
ATOM 1434 N N . TYR A 1 193 ? 18.235 9.045 20.625 1.00 39.75 193 TYR A N 1
ATOM 1435 C CA . TYR A 1 193 ? 18.752 7.711 20.312 1.00 39.75 193 TYR A CA 1
ATOM 1436 C C . TYR A 1 193 ? 19.232 7.028 21.605 1.00 39.75 193 TYR A C 1
ATOM 1438 O O . TYR A 1 193 ? 20.144 7.531 22.264 1.00 39.75 193 TYR A O 1
ATOM 1446 N N . TYR A 1 194 ? 18.625 5.901 21.988 1.00 38.41 194 TYR A N 1
ATOM 1447 C CA . TYR A 1 194 ? 19.136 5.042 23.061 1.00 38.41 194 TYR A CA 1
ATOM 1448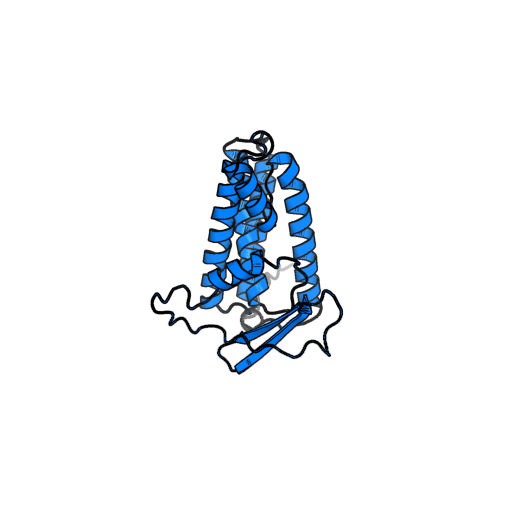 C C . TYR A 1 194 ? 19.765 3.795 22.423 1.00 38.41 194 TYR A C 1
ATOM 1450 O O . TYR A 1 194 ? 19.063 3.072 21.716 1.00 38.41 194 TYR A O 1
ATOM 1458 N N . PRO A 1 195 ? 21.071 3.531 22.616 1.00 30.28 195 PRO A N 1
ATOM 1459 C CA . PRO A 1 195 ? 21.723 2.377 22.008 1.00 30.28 195 PRO A CA 1
ATOM 1460 C C . PRO A 1 195 ? 21.186 1.063 22.594 1.00 30.28 195 PRO A C 1
ATOM 1462 O O . PRO A 1 195 ? 21.074 0.913 23.812 1.00 30.28 195 PRO A O 1
ATOM 1465 N N . VAL A 1 196 ? 20.897 0.096 21.719 1.00 46.44 196 VAL A N 1
ATOM 1466 C CA . VAL A 1 196 ? 20.532 -1.280 22.087 1.00 46.44 196 VAL A CA 1
ATOM 1467 C C . VAL A 1 196 ? 21.703 -1.921 22.833 1.00 46.44 196 VAL A C 1
ATOM 1469 O O . VAL A 1 196 ? 22.787 -2.126 22.277 1.00 46.44 196 VAL A O 1
ATOM 1472 N N . ARG A 1 197 ? 21.503 -2.239 24.114 1.00 38.66 197 ARG A N 1
ATOM 1473 C CA . ARG A 1 197 ? 22.511 -2.911 24.940 1.00 38.66 197 ARG A CA 1
ATOM 1474 C C . ARG A 1 197 ? 22.530 -4.392 24.563 1.00 38.66 197 ARG A C 1
ATOM 1476 O O . ARG A 1 197 ? 21.618 -5.134 24.909 1.00 38.66 197 ARG A O 1
ATOM 1483 N N . HIS A 1 198 ? 23.554 -4.813 23.829 1.00 41.47 198 HIS A N 1
ATOM 1484 C CA . HIS A 1 198 ? 23.726 -6.210 23.442 1.00 41.47 198 HIS A CA 1
ATOM 1485 C C . HIS A 1 198 ? 24.126 -7.006 24.686 1.00 41.47 198 HIS A C 1
ATOM 1487 O O . HIS A 1 198 ? 25.245 -6.878 25.180 1.00 41.47 198 HIS A O 1
ATOM 1493 N N . GLN A 1 199 ? 23.201 -7.791 25.231 1.00 45.66 199 GLN A N 1
ATOM 1494 C CA . GLN A 1 199 ? 23.500 -8.734 26.302 1.00 45.66 199 GLN A CA 1
ATOM 1495 C C . GLN A 1 199 ? 23.594 -10.127 25.673 1.00 45.66 199 GLN A C 1
ATOM 1497 O O . GLN A 1 199 ? 22.588 -10.666 25.216 1.00 45.66 199 GLN A O 1
ATOM 1502 N N . MET A 1 200 ? 24.809 -10.681 25.591 1.00 38.16 200 MET A N 1
ATOM 1503 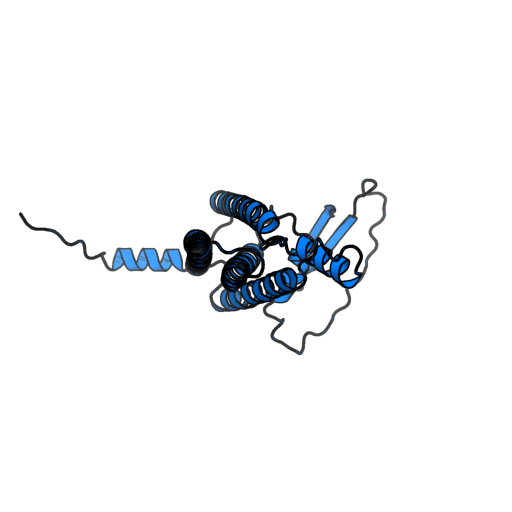C CA . MET A 1 200 ? 25.026 -12.032 25.065 1.00 38.16 200 MET A CA 1
ATOM 1504 C C . MET A 1 200 ? 24.408 -13.056 26.024 1.00 38.16 200 MET A C 1
ATOM 1506 O O . MET A 1 200 ? 24.792 -13.133 27.191 1.00 38.16 200 MET A O 1
ATOM 1510 N N . ILE A 1 201 ? 23.427 -13.814 25.535 1.00 52.97 201 ILE A N 1
ATOM 1511 C CA . ILE A 1 201 ? 22.826 -14.946 26.247 1.00 52.97 201 ILE A CA 1
ATOM 1512 C C . ILE A 1 201 ? 23.688 -16.183 25.938 1.00 52.97 201 ILE A C 1
ATOM 1514 O O . ILE A 1 201 ? 24.054 -16.365 24.776 1.00 52.97 201 ILE A O 1
ATOM 1518 N N . PRO A 1 202 ? 24.051 -17.003 26.941 1.00 47.59 202 PRO A N 1
ATOM 1519 C CA . PRO A 1 202 ? 24.926 -18.155 26.743 1.00 47.59 202 PRO A CA 1
ATOM 1520 C C . PRO A 1 202 ? 24.358 -19.151 25.717 1.00 47.59 202 PRO A C 1
ATOM 1522 O O . PRO A 1 202 ? 23.149 -19.369 25.618 1.00 47.59 202 PRO A O 1
ATOM 1525 N N . SER A 1 203 ? 25.263 -19.706 24.907 1.00 51.81 203 SER A N 1
ATOM 1526 C CA . SER A 1 203 ? 24.996 -20.511 23.706 1.00 51.81 203 SER A CA 1
ATOM 15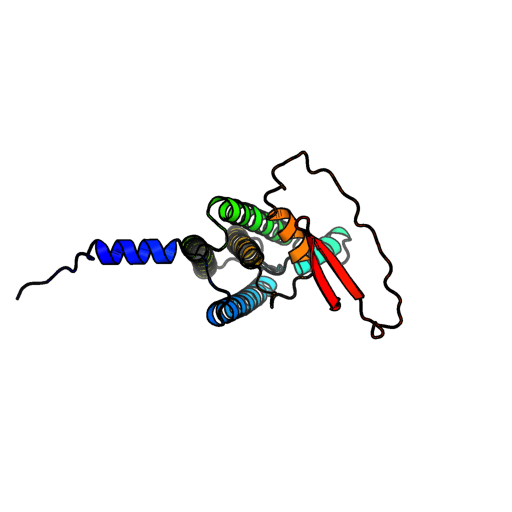27 C C . SER A 1 203 ? 24.496 -21.931 23.988 1.00 51.81 203 SER A C 1
ATOM 1529 O O . SER A 1 203 ? 24.282 -22.701 23.059 1.00 51.81 203 SER A O 1
ATOM 1531 N N . ASP A 1 204 ? 24.328 -22.300 25.255 1.00 52.44 204 ASP A N 1
ATOM 1532 C CA . ASP A 1 204 ? 23.921 -23.630 25.710 1.00 52.44 204 ASP A CA 1
ATOM 1533 C C . ASP A 1 204 ? 22.419 -23.910 25.511 1.00 52.44 204 ASP A C 1
ATOM 1535 O O . ASP A 1 204 ? 21.974 -25.043 25.684 1.00 52.44 204 ASP A O 1
ATOM 1539 N N . ARG A 1 205 ? 21.632 -22.894 25.125 1.00 53.84 205 ARG A N 1
ATOM 1540 C CA . ARG A 1 205 ? 20.172 -22.989 24.933 1.00 53.84 205 ARG A CA 1
ATOM 1541 C C . ARG A 1 205 ? 19.673 -22.765 23.500 1.00 53.84 205 ARG A C 1
ATOM 1543 O O . ARG A 1 205 ? 18.460 -22.701 23.312 1.00 53.84 205 ARG A O 1
ATOM 1550 N N . LEU A 1 206 ? 20.550 -22.627 22.501 1.00 55.19 206 LEU A N 1
ATOM 1551 C CA . LEU A 1 206 ? 20.147 -22.425 21.100 1.00 55.19 206 LEU A CA 1
ATOM 1552 C C . LEU A 1 206 ? 20.479 -23.641 20.226 1.00 55.19 206 LEU A C 1
ATOM 1554 O O . LEU A 1 206 ? 21.572 -24.194 20.305 1.00 55.19 206 LEU A O 1
ATOM 1558 N N . LEU A 1 207 ? 19.533 -24.031 19.365 1.00 53.69 207 LEU A N 1
ATOM 1559 C CA . LEU A 1 207 ? 19.774 -24.998 18.293 1.00 53.69 207 LEU A CA 1
ATOM 1560 C C . LEU A 1 207 ? 20.785 -24.410 17.282 1.00 53.69 207 LEU A C 1
ATOM 1562 O O . LEU A 1 207 ? 20.806 -23.192 17.072 1.00 53.69 207 LEU A O 1
ATOM 1566 N N . PRO A 1 208 ? 21.637 -25.235 16.648 1.00 41.31 208 PRO A N 1
ATOM 1567 C CA . PRO A 1 208 ? 22.585 -24.752 15.649 1.00 41.31 208 PRO A CA 1
ATOM 1568 C C . PRO A 1 208 ? 21.840 -24.115 14.466 1.00 41.31 208 PRO A C 1
ATOM 1570 O O . PRO A 1 208 ? 21.003 -24.756 13.837 1.00 41.31 208 PRO A O 1
ATOM 1573 N N . GLY A 1 209 ? 22.160 -22.851 14.173 1.00 48.94 209 GLY A N 1
ATOM 1574 C CA . GLY A 1 209 ? 21.536 -22.067 13.099 1.00 48.94 209 GLY A CA 1
ATOM 1575 C C . GLY A 1 209 ? 20.424 -21.119 13.550 1.00 48.94 209 GLY A C 1
ATOM 1576 O O . GLY A 1 209 ? 19.891 -20.396 12.719 1.00 48.94 209 GLY A O 1
ATOM 1577 N N . THR A 1 210 ? 20.103 -21.087 14.844 1.00 43.47 210 THR A N 1
ATOM 1578 C CA . THR A 1 210 ? 19.036 -20.246 15.387 1.00 43.47 210 THR A CA 1
ATOM 1579 C C . THR A 1 210 ? 19.582 -18.926 15.953 1.00 43.47 210 THR A C 1
ATOM 1581 O O . THR A 1 210 ? 20.534 -18.921 16.731 1.00 43.47 210 THR A O 1
ATOM 1584 N N . LEU A 1 211 ? 18.969 -17.798 15.597 1.00 49.44 211 LEU A N 1
ATOM 1585 C CA . LEU A 1 211 ? 19.240 -16.446 16.091 1.00 49.44 211 LEU A CA 1
ATOM 1586 C C . LEU A 1 211 ? 18.048 -15.960 16.926 1.00 49.44 211 LEU A C 1
ATOM 1588 O O . LEU A 1 211 ? 16.987 -15.623 16.410 1.00 49.44 211 LEU A O 1
ATOM 1592 N N . LEU A 1 212 ? 18.212 -15.884 18.248 1.00 46.66 212 LEU A N 1
ATOM 1593 C CA . LEU A 1 212 ? 17.215 -15.251 19.117 1.00 46.66 212 LEU A CA 1
ATOM 1594 C C . LEU A 1 212 ? 17.356 -13.728 19.036 1.00 46.66 212 LEU A C 1
ATOM 1596 O O . LEU A 1 212 ? 18.320 -13.155 19.542 1.00 46.66 212 LEU A O 1
ATOM 1600 N N . VAL A 1 213 ? 16.368 -13.070 18.437 1.00 47.91 213 VAL A N 1
ATOM 1601 C CA . VAL A 1 213 ? 16.281 -11.613 18.373 1.00 47.91 213 VAL A CA 1
ATOM 1602 C C . VAL A 1 213 ? 15.340 -11.138 19.476 1.00 47.91 213 VAL A C 1
ATOM 1604 O O . VAL A 1 213 ? 14.155 -11.475 19.509 1.00 47.91 213 VAL A O 1
ATOM 1607 N N . ARG A 1 214 ? 15.871 -10.365 20.426 1.00 46.81 214 ARG A N 1
ATOM 1608 C CA . ARG A 1 214 ? 15.093 -9.780 21.524 1.00 46.81 214 ARG A CA 1
ATOM 1609 C C . ARG A 1 214 ? 14.982 -8.276 21.320 1.00 46.81 214 ARG A C 1
ATOM 1611 O O . ARG A 1 214 ? 15.997 -7.586 21.306 1.00 46.81 214 ARG A O 1
ATOM 1618 N N . PHE A 1 215 ? 13.752 -7.785 21.211 1.00 44.56 215 PHE A N 1
ATOM 1619 C CA . PHE A 1 215 ? 13.449 -6.360 21.157 1.00 44.56 215 PHE A CA 1
ATOM 1620 C C . PHE A 1 215 ? 12.846 -5.931 22.497 1.00 44.56 215 PHE A C 1
ATOM 1622 O O . PHE A 1 215 ? 11.780 -6.408 22.896 1.00 44.56 215 PHE A O 1
ATOM 1629 N N . ASP A 1 216 ? 13.540 -5.042 23.206 1.00 46.38 216 ASP A N 1
ATOM 1630 C CA . ASP A 1 216 ? 12.980 -4.345 24.364 1.00 46.38 216 ASP A CA 1
ATOM 1631 C C . ASP A 1 216 ? 12.286 -3.073 23.873 1.00 46.38 216 ASP A C 1
ATOM 1633 O O . ASP A 1 216 ? 12.930 -2.144 23.380 1.00 46.38 216 ASP A O 1
ATOM 1637 N N . LEU A 1 217 ? 10.957 -3.039 23.986 1.00 47.38 217 LEU A N 1
ATOM 1638 C CA . LEU A 1 217 ? 10.167 -1.856 23.664 1.00 47.38 217 LEU A CA 1
ATOM 1639 C C . LEU A 1 217 ? 10.054 -0.950 24.898 1.00 47.38 217 LEU A C 1
ATOM 1641 O O . LEU A 1 217 ? 10.014 -1.408 26.040 1.00 47.38 217 LEU A O 1
ATOM 1645 N N . ARG A 1 218 ? 9.958 0.362 24.650 1.00 45.53 218 ARG A N 1
ATOM 1646 C CA . ARG A 1 218 ? 10.018 1.470 25.630 1.00 45.53 218 ARG A CA 1
ATOM 1647 C C . ARG A 1 218 ? 9.016 1.396 26.802 1.00 45.53 218 ARG A C 1
ATOM 1649 O O . ARG A 1 218 ? 9.169 2.143 27.760 1.00 45.53 218 ARG A O 1
ATOM 1656 N N . ASP A 1 219 ? 8.038 0.494 26.748 1.00 44.50 219 ASP A N 1
ATOM 1657 C CA . ASP A 1 219 ? 7.001 0.271 27.770 1.00 44.50 219 ASP A CA 1
ATOM 1658 C C . ASP A 1 219 ? 7.361 -0.859 28.769 1.00 44.50 219 ASP A C 1
ATOM 1660 O O . ASP A 1 219 ? 6.507 -1.360 29.496 1.00 44.50 219 ASP A O 1
ATOM 1664 N N . GLY A 1 220 ? 8.614 -1.341 28.758 1.00 44.66 220 GLY A N 1
ATOM 1665 C CA . GLY A 1 220 ? 9.073 -2.491 29.560 1.00 44.66 220 GLY A CA 1
ATOM 1666 C C . GLY A 1 220 ? 8.594 -3.852 29.034 1.00 44.66 220 GLY A C 1
ATOM 1667 O O . GLY A 1 220 ? 8.892 -4.901 29.613 1.00 44.66 220 GLY A O 1
ATOM 1668 N N . LYS A 1 221 ? 7.857 -3.850 27.919 1.00 39.66 221 LYS A N 1
ATOM 1669 C CA . LYS A 1 221 ? 7.372 -5.055 27.249 1.00 39.66 221 LYS A CA 1
ATOM 1670 C C . LYS A 1 221 ? 8.498 -5.670 26.425 1.00 39.66 221 LYS A C 1
ATOM 1672 O O . LYS A 1 221 ? 9.063 -5.046 25.530 1.00 39.66 221 LYS A O 1
ATOM 1677 N N . ASN A 1 222 ? 8.793 -6.919 26.755 1.00 44.19 222 ASN A N 1
ATOM 1678 C CA . ASN A 1 222 ? 9.823 -7.727 26.128 1.00 44.19 222 ASN A CA 1
ATOM 1679 C C . ASN A 1 222 ? 9.213 -8.553 24.995 1.00 44.19 222 ASN A C 1
ATOM 1681 O O . ASN A 1 222 ? 8.387 -9.423 25.268 1.00 44.19 222 ASN A O 1
ATOM 1685 N N . VAL A 1 223 ? 9.656 -8.340 23.756 1.00 47.94 223 VAL A N 1
ATOM 1686 C CA . VAL A 1 223 ? 9.281 -9.192 22.619 1.00 47.94 223 VAL A CA 1
ATOM 1687 C C . VAL A 1 223 ? 10.481 -10.064 22.259 1.00 47.94 223 VAL A C 1
ATOM 1689 O O . VAL A 1 223 ? 11.586 -9.569 22.032 1.00 47.94 223 VAL A O 1
ATOM 1692 N N . ARG A 1 224 ? 10.284 -11.385 22.263 1.00 48.22 224 ARG A N 1
ATOM 1693 C CA . ARG A 1 224 ? 11.302 -12.372 21.875 1.00 48.22 224 ARG A CA 1
ATOM 1694 C C . ARG A 1 224 ? 10.864 -13.032 20.576 1.00 48.22 224 ARG A C 1
ATOM 1696 O O . ARG A 1 224 ? 9.760 -13.561 20.520 1.00 48.22 224 ARG A O 1
ATOM 1703 N N . GLY A 1 225 ? 11.733 -13.006 19.575 1.00 43.28 225 GLY A N 1
ATOM 1704 C CA . GLY A 1 225 ? 11.580 -13.730 18.319 1.00 43.28 225 GLY A CA 1
ATOM 1705 C C . GLY A 1 225 ? 12.783 -14.634 18.082 1.00 43.28 225 GLY A C 1
ATOM 1706 O O . GLY A 1 225 ? 13.878 -14.379 18.578 1.00 43.28 225 GLY A O 1
ATOM 1707 N N . THR A 1 226 ? 12.579 -15.718 17.353 1.00 46.09 226 THR A N 1
ATOM 1708 C CA . THR A 1 226 ? 13.614 -16.699 17.030 1.00 46.09 226 THR A CA 1
ATOM 1709 C C . THR A 1 226 ? 13.660 -16.822 15.510 1.00 46.09 226 THR A C 1
ATOM 1711 O O . THR A 1 226 ? 12.611 -17.042 14.909 1.00 46.09 226 THR A O 1
ATOM 1714 N N . VAL A 1 227 ? 14.831 -16.596 14.909 1.00 50.69 227 VAL A N 1
ATOM 1715 C CA . VAL A 1 227 ? 15.112 -16.706 13.465 1.00 50.69 227 VAL A CA 1
ATOM 1716 C C . VAL A 1 227 ? 15.912 -17.968 13.206 1.00 50.69 227 VAL A C 1
ATOM 1718 O O . VAL A 1 227 ? 16.808 -18.250 14.031 1.00 50.69 227 VAL A O 1
#